Protein AF-A0A7U9R7W5-F1 (afdb_monomer_lite)

Foldseek 3Di:
DADDDDDPPCVPHQAADLEDDPNHPCLVVLLVQLVLQLVLLVVVVVVVVDPDPVVVVPPSDNDDDQDDDPPPNSRNSLNNSLSCLQVVRYCPSNVVSVSSVQEHEFDAAEAECVPDDLQDAPVNSVLVVLVVVLVVCCVVDVPLDDPVLNVVLVVLSVVLVVLVNVVRCVVVVVVVDPDDDDDVVVVVVVVSLVVSLVSVVVSVVSSQCSRDVDPTHYDYHYHYPPLVVCVVCSVVRVVCCVSRVD

Sequence (246 aa):
MAKITITKGNEFMIAVRDEITKDDLFIEQYERAANILDRIVGASIEVRDKKEFWKSQDYENNIIAFCGERGEGKSSVMMTFVNAIYHNSNKEIFLNCKNVESTYFVEPILIDPSLFDDVHNVLDIVLAKIFRNFYDCYNNDNQRADERTREELLDRFQKVYRYVSLINNQKQMLDDEFDYEGNISKLTKLGESTKLKEELTELIKDYLNFMETRDGKKQLIIAIDDLDLCSANAYKMTEQIRKYLI

Structure (mmCIF, N/CA/C/O backbone):
data_AF-A0A7U9R7W5-F1
#
_entry.id   AF-A0A7U9R7W5-F1
#
loop_
_atom_site.group_PDB
_atom_site.id
_atom_site.type_symbol
_atom_site.label_atom_id
_atom_site.label_alt_id
_atom_site.label_comp_id
_atom_site.label_asym_id
_atom_site.label_entity_id
_atom_site.label_seq_id
_atom_site.pdbx_PDB_ins_code
_atom_site.Cartn_x
_atom_site.Cartn_y
_atom_site.Cartn_z
_atom_site.occupancy
_atom_site.B_iso_or_equiv
_atom_site.auth_seq_id
_atom_site.auth_comp_id
_atom_site.auth_asym_id
_atom_site.auth_atom_id
_atom_site.pdbx_PDB_model_num
ATOM 1 N N . MET A 1 1 ? 6.996 -14.824 -28.963 1.00 65.12 1 MET A N 1
ATOM 2 C CA . MET A 1 1 ? 8.280 -14.090 -29.016 1.00 65.12 1 MET A CA 1
ATOM 3 C C . MET A 1 1 ? 8.062 -12.788 -28.283 1.00 65.12 1 MET A C 1
ATOM 5 O O . MET A 1 1 ? 7.064 -12.147 -28.579 1.00 65.12 1 MET A O 1
ATOM 9 N N . ALA A 1 2 ? 8.933 -12.444 -27.335 1.00 80.50 2 ALA A N 1
ATOM 10 C CA . ALA A 1 2 ? 8.827 -11.183 -26.612 1.00 80.50 2 ALA A CA 1
ATOM 11 C C . ALA A 1 2 ? 9.061 -9.994 -27.558 1.00 80.50 2 ALA A C 1
ATOM 13 O O . ALA A 1 2 ? 9.945 -10.049 -28.420 1.00 80.50 2 ALA A O 1
ATOM 14 N N . LYS A 1 3 ? 8.273 -8.931 -27.402 1.00 82.06 3 LYS A N 1
ATOM 15 C CA . LYS A 1 3 ? 8.353 -7.706 -28.193 1.00 82.06 3 LYS A CA 1
ATOM 16 C C . LYS A 1 3 ? 8.974 -6.591 -27.360 1.00 82.06 3 LYS A C 1
ATOM 18 O O . LYS A 1 3 ? 8.481 -6.228 -26.293 1.00 82.06 3 LYS A O 1
ATOM 23 N N . ILE A 1 4 ? 10.051 -6.013 -27.883 1.00 80.62 4 ILE A N 1
ATOM 24 C CA . ILE A 1 4 ? 10.715 -4.855 -27.284 1.00 80.62 4 ILE A CA 1
ATOM 25 C C . ILE A 1 4 ? 10.310 -3.615 -28.076 1.00 80.62 4 ILE A C 1
ATOM 27 O O . ILE A 1 4 ? 10.533 -3.540 -29.285 1.00 80.62 4 ILE A O 1
ATOM 31 N N . THR A 1 5 ? 9.725 -2.641 -27.383 1.00 78.88 5 THR A N 1
ATOM 32 C CA . THR A 1 5 ? 9.376 -1.331 -27.941 1.00 78.88 5 THR A CA 1
ATOM 33 C C . THR A 1 5 ? 10.316 -0.295 -27.345 1.00 78.88 5 THR A C 1
ATOM 35 O O . THR A 1 5 ? 10.370 -0.144 -26.127 1.00 78.88 5 THR A O 1
ATOM 38 N N . ILE A 1 6 ? 11.054 0.414 -28.198 1.00 79.75 6 ILE A N 1
ATOM 39 C CA . ILE A 1 6 ? 11.940 1.507 -27.790 1.00 79.75 6 ILE A CA 1
ATOM 40 C C . ILE A 1 6 ? 11.279 2.817 -28.206 1.00 79.75 6 ILE A C 1
ATOM 42 O O . ILE A 1 6 ? 11.135 3.093 -29.399 1.00 79.75 6 ILE A O 1
ATOM 46 N N . THR A 1 7 ? 10.889 3.622 -27.222 1.00 79.19 7 THR A N 1
ATOM 47 C CA . THR A 1 7 ? 10.355 4.965 -27.453 1.00 79.19 7 THR A CA 1
ATOM 48 C C . THR A 1 7 ? 11.490 5.967 -27.325 1.00 79.19 7 THR A C 1
ATOM 50 O O . THR A 1 7 ? 12.025 6.177 -26.237 1.00 79.19 7 THR A O 1
ATOM 53 N N . LYS A 1 8 ? 11.868 6.577 -28.449 1.00 80.06 8 LYS A N 1
ATOM 54 C CA . LYS A 1 8 ? 12.914 7.601 -28.483 1.00 80.06 8 LYS A CA 1
ATOM 55 C C . LYS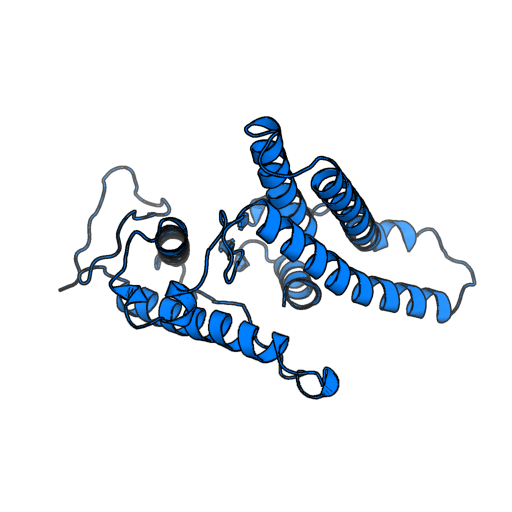 A 1 8 ? 12.509 8.799 -27.615 1.00 80.06 8 LYS A C 1
ATOM 57 O O . LYS A 1 8 ? 11.403 9.307 -27.781 1.00 80.06 8 LYS A O 1
ATOM 62 N N . GLY A 1 9 ? 13.399 9.260 -26.741 1.00 77.50 9 GLY A N 1
ATOM 63 C CA . GLY A 1 9 ? 13.147 10.324 -25.760 1.00 77.50 9 GLY A CA 1
ATOM 64 C C . GLY A 1 9 ? 12.751 9.833 -24.363 1.00 77.50 9 GLY A C 1
ATOM 65 O O . GLY A 1 9 ? 12.763 10.631 -23.432 1.00 77.50 9 GLY A O 1
ATOM 66 N N . ASN A 1 10 ? 12.446 8.540 -24.206 1.00 76.12 10 ASN A N 1
ATOM 67 C CA . ASN A 1 10 ? 12.161 7.915 -22.909 1.00 76.12 10 ASN A CA 1
ATOM 68 C C . ASN A 1 10 ? 13.322 7.023 -22.448 1.00 76.12 10 ASN A C 1
ATOM 70 O O . ASN A 1 10 ? 13.143 6.132 -21.613 1.00 76.12 10 ASN A O 1
ATOM 74 N N . GLU A 1 11 ? 14.515 7.217 -23.014 1.00 70.44 11 GLU A N 1
ATOM 75 C CA . GLU A 1 11 ? 15.703 6.521 -22.552 1.00 70.44 11 GLU A CA 1
ATOM 76 C C . GLU A 1 11 ? 15.927 6.888 -21.072 1.00 70.44 11 GLU A C 1
ATOM 78 O O . GLU A 1 11 ? 15.911 8.062 -20.712 1.00 70.44 11 GLU A O 1
ATOM 83 N N . PHE A 1 12 ? 16.106 5.884 -20.208 1.00 69.56 12 PHE A N 1
ATOM 84 C CA . PHE A 1 12 ? 16.317 6.027 -18.754 1.00 69.56 12 PHE A CA 1
ATOM 85 C C . PHE A 1 12 ? 15.090 6.378 -17.889 1.00 69.56 12 PHE A C 1
ATOM 87 O O . PHE A 1 12 ? 15.253 6.545 -16.682 1.00 69.56 12 PHE A O 1
ATOM 94 N N . MET A 1 13 ? 13.876 6.442 -18.446 1.00 80.12 13 MET A N 1
ATOM 95 C CA . MET A 1 13 ? 12.655 6.655 -17.652 1.00 80.12 13 MET A CA 1
ATOM 96 C C . MET A 1 13 ? 11.986 5.339 -17.243 1.00 80.12 13 MET A C 1
ATOM 98 O O . MET A 1 13 ? 12.086 4.328 -17.941 1.00 80.12 13 MET A O 1
ATOM 102 N N . ILE A 1 14 ? 11.250 5.369 -16.126 1.00 82.81 14 ILE A N 1
ATOM 103 C CA . ILE A 1 14 ? 10.328 4.290 -15.761 1.00 82.81 14 ILE A CA 1
ATOM 104 C C . ILE A 1 14 ? 9.245 4.206 -16.840 1.00 82.81 14 ILE A C 1
ATOM 106 O O . ILE A 1 14 ? 8.549 5.183 -17.117 1.00 82.81 14 ILE A O 1
ATOM 110 N N . ALA A 1 15 ? 9.104 3.029 -17.446 1.00 84.94 15 ALA A N 1
ATOM 111 C CA . ALA A 1 15 ? 8.089 2.763 -18.450 1.00 84.94 15 ALA A CA 1
ATOM 112 C C . ALA A 1 15 ? 6.883 2.088 -17.791 1.00 84.94 15 ALA A C 1
ATOM 114 O O . ALA A 1 15 ? 6.934 0.904 -17.459 1.00 84.94 15 ALA A O 1
ATOM 115 N N . VAL A 1 16 ? 5.798 2.842 -17.615 1.00 87.38 16 VAL A N 1
ATOM 116 C CA . VAL A 1 16 ? 4.512 2.306 -17.154 1.00 87.38 16 VAL A CA 1
ATOM 117 C C . VAL A 1 16 ? 3.652 2.007 -18.373 1.00 87.38 16 VAL A C 1
ATOM 119 O O . VAL A 1 16 ? 3.439 2.890 -19.204 1.00 87.38 16 VAL A O 1
ATOM 122 N N . ARG A 1 17 ? 3.194 0.760 -18.510 1.00 85.56 17 ARG A N 1
ATOM 123 C CA . ARG A 1 17 ? 2.277 0.362 -19.587 1.00 85.56 17 ARG A CA 1
ATOM 124 C C . ARG A 1 17 ? 0.835 0.357 -19.086 1.00 85.56 17 ARG A C 1
ATOM 126 O O . ARG A 1 17 ? 0.571 -0.005 -17.939 1.00 85.56 17 ARG A O 1
ATOM 133 N N . ASP A 1 18 ? -0.090 0.720 -19.968 1.00 83.19 18 ASP A N 1
ATOM 134 C CA . ASP A 1 18 ? -1.534 0.628 -19.706 1.00 83.19 18 ASP A CA 1
ATOM 135 C C . ASP A 1 18 ? -2.033 -0.822 -19.795 1.00 83.19 18 ASP A C 1
ATOM 137 O O . ASP A 1 18 ? -2.917 -1.248 -19.046 1.00 83.19 18 ASP A O 1
ATOM 141 N N . GLU A 1 19 ? -1.408 -1.602 -20.682 1.00 84.56 19 GLU A N 1
ATOM 142 C CA . GLU A 1 19 ? -1.758 -2.986 -20.983 1.00 84.56 19 GLU A CA 1
ATOM 143 C C . GLU A 1 19 ? -0.531 -3.911 -20.916 1.00 84.56 19 GLU A C 1
ATOM 145 O O . GLU A 1 19 ? 0.587 -3.525 -21.270 1.00 84.56 19 GLU A O 1
ATOM 150 N N . ILE A 1 20 ? -0.761 -5.144 -20.461 1.00 88.50 20 ILE A N 1
ATOM 151 C CA . ILE A 1 20 ? 0.210 -6.236 -20.362 1.00 88.50 20 ILE A CA 1
ATOM 152 C C . ILE A 1 20 ? -0.265 -7.329 -21.313 1.00 88.50 20 ILE A C 1
ATOM 154 O O . ILE A 1 20 ? -1.305 -7.950 -21.099 1.00 88.50 20 ILE A O 1
ATOM 158 N N . THR A 1 21 ? 0.515 -7.576 -22.358 1.00 86.88 21 THR A N 1
ATOM 159 C CA . THR A 1 21 ? 0.203 -8.555 -23.402 1.00 86.88 21 THR A CA 1
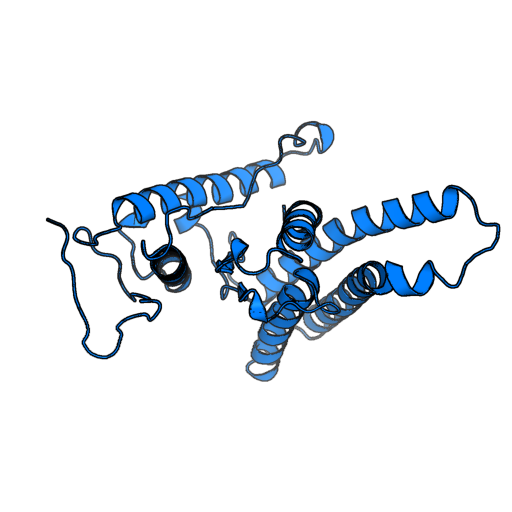ATOM 160 C C . THR A 1 21 ? 1.084 -9.799 -23.272 1.00 86.88 21 THR A C 1
ATOM 162 O O . THR A 1 21 ? 2.152 -9.765 -22.667 1.00 86.88 21 THR A O 1
ATOM 165 N N . LYS A 1 22 ? 0.682 -10.929 -23.870 1.00 85.94 22 LYS A N 1
ATOM 166 C CA . LYS A 1 22 ? 1.465 -12.188 -23.809 1.00 85.94 22 LYS A CA 1
ATOM 167 C C . LYS A 1 22 ? 2.848 -12.117 -24.457 1.00 85.94 22 LYS A C 1
ATOM 169 O O . LYS A 1 22 ? 3.681 -12.988 -24.225 1.00 85.94 22 LYS A O 1
ATOM 174 N N . ASP A 1 23 ? 3.077 -11.136 -25.320 1.00 88.06 23 ASP A N 1
ATOM 175 C CA . ASP A 1 23 ? 4.380 -10.848 -25.912 1.00 88.06 23 ASP A CA 1
ATOM 176 C C . ASP A 1 23 ? 5.196 -9.835 -25.093 1.00 88.06 23 ASP A C 1
ATOM 178 O O . ASP A 1 23 ? 6.268 -9.432 -25.542 1.00 88.06 23 ASP A O 1
ATOM 182 N N . ASP A 1 24 ? 4.738 -9.431 -23.904 1.00 89.50 24 ASP A N 1
ATOM 183 C CA . ASP A 1 24 ? 5.532 -8.607 -22.997 1.00 89.50 24 ASP A CA 1
ATOM 184 C C . ASP A 1 24 ? 6.818 -9.340 -22.583 1.00 89.50 24 ASP A C 1
ATOM 186 O O . ASP A 1 24 ? 6.835 -10.550 -22.350 1.00 89.50 24 ASP A O 1
ATOM 190 N N . LEU A 1 25 ? 7.914 -8.587 -22.491 1.00 90.56 25 LEU A N 1
ATOM 191 C CA . LEU A 1 25 ? 9.209 -9.098 -22.056 1.00 90.56 25 LEU A CA 1
ATOM 192 C C . LEU A 1 25 ? 9.150 -9.666 -20.634 1.00 90.56 25 LEU A C 1
ATOM 194 O O . LEU A 1 25 ? 9.866 -10.618 -20.337 1.00 90.56 25 LEU A O 1
ATOM 198 N N . PHE A 1 26 ? 8.301 -9.089 -19.781 1.00 91.88 26 PHE A N 1
ATOM 199 C CA . PHE A 1 26 ? 8.196 -9.431 -18.365 1.00 91.88 26 PHE A CA 1
ATOM 200 C C . PHE A 1 26 ? 6.945 -10.256 -18.029 1.00 91.88 26 PHE A C 1
ATOM 202 O O . PHE A 1 26 ? 6.496 -10.269 -16.881 1.00 91.88 26 PHE A O 1
ATOM 209 N N . ILE A 1 27 ? 6.352 -10.932 -19.021 1.00 92.62 27 ILE A N 1
ATOM 210 C CA . ILE A 1 27 ? 5.088 -11.661 -18.845 1.00 92.62 27 ILE A CA 1
ATOM 211 C C . ILE A 1 27 ? 5.150 -12.695 -17.711 1.00 92.62 27 ILE A C 1
ATOM 213 O O . ILE A 1 27 ? 4.259 -12.729 -16.865 1.00 92.62 27 ILE A O 1
ATOM 217 N N . GLU A 1 28 ? 6.238 -13.461 -17.614 1.00 92.62 28 GLU A N 1
ATOM 218 C CA . GLU A 1 28 ? 6.417 -14.470 -16.561 1.00 92.62 28 GLU A CA 1
ATOM 219 C C . GLU A 1 28 ? 6.487 -13.837 -15.160 1.00 92.62 28 GLU A C 1
ATOM 221 O O . GLU A 1 28 ? 5.993 -14.395 -14.176 1.00 92.62 28 GLU A O 1
ATOM 226 N N . GLN A 1 29 ? 7.084 -12.648 -15.051 1.00 94.56 29 GLN A N 1
ATOM 227 C CA . GLN A 1 29 ? 7.198 -11.893 -13.806 1.00 94.56 29 GLN A CA 1
ATOM 228 C C . GLN A 1 29 ? 5.830 -11.357 -13.375 1.00 94.56 29 GLN A C 1
ATOM 230 O O . GLN A 1 29 ? 5.497 -11.449 -12.192 1.00 94.56 29 GLN A O 1
ATOM 235 N N . TYR A 1 30 ? 5.018 -10.866 -14.318 1.00 94.38 30 TYR A N 1
ATOM 236 C CA . TYR A 1 30 ? 3.644 -10.444 -14.044 1.00 94.38 30 TYR A CA 1
ATOM 237 C C . TYR A 1 30 ? 2.761 -11.613 -13.599 1.00 94.38 30 TYR A C 1
ATOM 239 O O . TYR A 1 30 ? 2.068 -11.497 -12.590 1.00 94.38 30 TYR A O 1
ATOM 247 N N . GLU A 1 31 ? 2.824 -12.760 -14.281 1.00 93.38 31 GLU A N 1
ATOM 248 C CA . GLU A 1 31 ? 2.075 -13.964 -13.896 1.00 93.38 31 GLU A CA 1
ATOM 249 C C . GLU A 1 31 ? 2.482 -14.462 -12.503 1.00 93.38 31 GLU A C 1
ATOM 251 O O . GLU A 1 31 ? 1.641 -14.833 -11.678 1.00 93.38 31 GLU A O 1
ATOM 256 N N . ARG A 1 32 ? 3.782 -14.441 -12.189 1.00 94.50 32 ARG A N 1
ATOM 257 C CA . ARG A 1 32 ? 4.268 -14.812 -10.857 1.00 94.50 32 ARG A CA 1
ATOM 258 C C . ARG A 1 32 ? 3.771 -13.842 -9.786 1.00 94.50 32 ARG A C 1
ATOM 260 O O . ARG A 1 32 ? 3.320 -14.297 -8.735 1.00 94.50 32 ARG A O 1
ATOM 267 N N . ALA A 1 33 ? 3.831 -12.536 -10.041 1.00 95.25 33 ALA A N 1
ATOM 268 C CA . ALA A 1 33 ? 3.335 -11.519 -9.119 1.00 95.25 33 ALA A CA 1
ATOM 269 C C . ALA A 1 33 ? 1.817 -11.642 -8.898 1.00 95.25 33 ALA A C 1
ATOM 271 O O . ALA A 1 33 ? 1.371 -11.588 -7.753 1.00 95.25 33 ALA A O 1
ATOM 272 N N . ALA A 1 34 ? 1.038 -11.905 -9.952 1.00 94.44 34 ALA A N 1
ATOM 273 C CA . ALA A 1 34 ? -0.406 -12.140 -9.875 1.00 94.44 34 ALA A CA 1
ATOM 274 C C . ALA A 1 34 ? -0.749 -13.347 -8.988 1.00 94.44 34 ALA A C 1
ATOM 276 O O . ALA A 1 34 ? -1.609 -13.254 -8.114 1.00 94.44 34 ALA A O 1
ATOM 27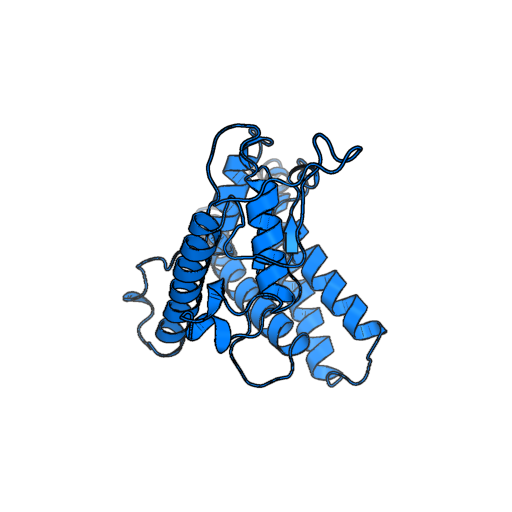7 N N . ASN A 1 35 ? -0.021 -14.457 -9.138 1.00 93.25 35 ASN A N 1
ATOM 278 C CA . ASN A 1 35 ? -0.207 -15.645 -8.301 1.00 93.25 35 ASN A CA 1
ATOM 279 C C . ASN A 1 35 ? 0.155 -15.404 -6.826 1.00 93.25 35 ASN A C 1
ATOM 281 O O . ASN A 1 35 ? -0.506 -15.931 -5.930 1.00 93.25 35 ASN A O 1
ATOM 285 N N . ILE A 1 36 ? 1.211 -14.628 -6.555 1.00 94.00 36 ILE A N 1
ATOM 286 C CA . ILE A 1 36 ? 1.578 -14.250 -5.183 1.00 94.00 36 ILE A CA 1
ATOM 287 C C . ILE A 1 36 ? 0.492 -13.351 -4.586 1.00 94.00 36 ILE A C 1
ATOM 289 O O . ILE A 1 36 ? 0.037 -13.614 -3.475 1.00 94.00 36 ILE A O 1
ATOM 293 N N . LEU A 1 37 ? 0.034 -12.343 -5.333 1.00 93.56 37 LEU A N 1
ATOM 294 C CA . LEU A 1 37 ? -1.040 -11.454 -4.904 1.00 93.56 37 LEU A CA 1
ATOM 295 C C . LEU A 1 37 ? -2.324 -12.232 -4.600 1.00 93.56 37 LEU A C 1
ATOM 297 O O . LEU A 1 37 ? -2.923 -12.018 -3.553 1.00 93.56 37 LEU A O 1
ATOM 301 N N . ASP A 1 38 ? -2.719 -13.175 -5.459 1.00 92.69 38 ASP A N 1
ATOM 302 C CA . ASP A 1 38 ? -3.913 -13.996 -5.239 1.00 92.69 38 ASP A CA 1
ATOM 303 C C . ASP A 1 38 ? -3.846 -14.792 -3.934 1.00 92.69 38 ASP A C 1
ATOM 305 O O . ASP A 1 38 ? -4.830 -14.865 -3.198 1.00 92.69 38 ASP A O 1
ATOM 309 N N . ARG A 1 39 ? -2.664 -15.319 -3.599 1.00 90.50 39 ARG A N 1
ATOM 310 C CA . ARG A 1 39 ? -2.421 -16.001 -2.323 1.00 90.50 39 ARG A CA 1
ATOM 311 C C . ARG A 1 39 ? -2.501 -15.051 -1.135 1.00 90.50 39 ARG A C 1
ATOM 313 O O . ARG A 1 39 ? -3.138 -15.405 -0.151 1.00 90.50 39 ARG A O 1
ATOM 320 N N . ILE A 1 40 ? -1.894 -13.866 -1.228 1.00 90.25 40 ILE A N 1
ATOM 321 C CA . ILE A 1 40 ? -1.934 -12.845 -0.166 1.00 90.25 40 ILE A CA 1
ATOM 322 C C . ILE A 1 40 ? -3.380 -12.413 0.098 1.00 90.25 40 ILE A C 1
ATOM 324 O O . ILE A 1 40 ? -3.847 -12.411 1.237 1.00 90.25 40 ILE A O 1
ATOM 328 N N . VAL A 1 41 ? -4.119 -12.097 -0.967 1.00 88.56 41 VAL A N 1
ATOM 329 C CA . VAL A 1 41 ? -5.534 -11.729 -0.880 1.00 88.56 41 VAL A CA 1
ATOM 330 C C . VAL A 1 41 ? -6.345 -12.891 -0.311 1.00 88.56 41 VAL A C 1
ATOM 332 O O . VAL A 1 41 ? -7.181 -12.667 0.558 1.00 88.56 41 VAL A O 1
ATOM 335 N N . GLY A 1 42 ? -6.079 -14.122 -0.752 1.00 85.88 42 GLY A N 1
ATOM 336 C CA . GLY A 1 42 ? -6.732 -15.338 -0.271 1.00 85.88 42 GLY A CA 1
ATOM 337 C C . GLY A 1 42 ? -6.543 -15.586 1.228 1.00 85.88 42 GLY A C 1
ATOM 338 O O . GLY A 1 42 ? -7.512 -15.826 1.943 1.00 85.88 42 GLY A O 1
ATOM 339 N N . ALA A 1 43 ? -5.310 -15.474 1.715 1.00 80.38 43 ALA A N 1
ATOM 340 C CA . ALA A 1 43 ? -4.950 -15.735 3.108 1.00 80.38 43 ALA A CA 1
ATOM 341 C C . ALA A 1 43 ? -5.598 -14.718 4.071 1.00 80.38 43 ALA A C 1
ATOM 343 O O . ALA A 1 43 ? -6.217 -15.099 5.069 1.00 80.38 43 ALA A O 1
ATOM 344 N N . SER A 1 44 ? -5.660 -13.443 3.656 1.00 68.31 44 SER A N 1
ATOM 345 C CA . SER A 1 44 ? -6.335 -12.377 4.415 1.00 68.31 44 SER A CA 1
ATOM 346 C C . SER A 1 44 ? -7.823 -12.650 4.709 1.00 68.31 44 SER A C 1
ATOM 348 O O . SER A 1 44 ? -8.404 -12.052 5.619 1.00 68.31 44 SER A O 1
ATOM 350 N N . ILE A 1 45 ? -8.451 -13.560 3.955 1.00 60.06 45 ILE A N 1
ATOM 351 C CA . ILE A 1 45 ? -9.836 -14.007 4.150 1.00 60.06 45 ILE A CA 1
ATOM 352 C C . ILE A 1 45 ? -9.914 -14.994 5.314 1.00 60.06 45 ILE A C 1
ATOM 354 O O . ILE A 1 45 ? -10.767 -14.848 6.185 1.00 60.06 45 ILE A O 1
ATOM 358 N N . GLU A 1 46 ? -9.014 -15.977 5.354 1.00 57.09 46 GLU A N 1
ATOM 359 C CA . GLU A 1 46 ? -9.041 -17.048 6.353 1.00 57.09 46 GLU A CA 1
ATOM 360 C C . GLU A 1 46 ? -8.792 -16.528 7.774 1.00 57.09 46 GLU A C 1
ATOM 362 O O . GLU A 1 46 ? -9.322 -17.079 8.743 1.00 57.09 46 GLU A O 1
ATOM 367 N N . VAL A 1 47 ? -8.008 -15.453 7.906 1.00 57.06 47 VAL A N 1
ATOM 368 C CA . VAL A 1 47 ? -7.719 -14.807 9.194 1.00 57.06 47 VAL A CA 1
ATOM 369 C C . VAL A 1 47 ? -8.944 -14.085 9.761 1.00 57.06 47 VAL A C 1
ATOM 371 O O . VAL A 1 47 ? -9.133 -14.088 10.976 1.00 57.06 47 VAL A O 1
ATOM 374 N N . ARG A 1 48 ? -9.828 -13.522 8.920 1.00 54.41 48 ARG A N 1
ATOM 375 C CA . ARG A 1 48 ? -11.072 -12.882 9.396 1.00 54.41 48 ARG A CA 1
ATOM 376 C C . ARG A 1 48 ? -12.055 -13.882 10.017 1.00 54.41 48 ARG A C 1
ATOM 378 O O . ARG A 1 48 ? -12.821 -13.493 10.896 1.00 54.41 48 ARG A O 1
ATOM 385 N N . ASP A 1 49 ? -11.994 -15.150 9.612 1.00 51.81 49 ASP A N 1
ATOM 386 C CA . ASP A 1 49 ? -12.922 -16.199 10.056 1.00 51.81 49 ASP A CA 1
ATOM 387 C C . ASP A 1 49 ? -12.406 -17.033 11.250 1.00 51.81 49 ASP A C 1
ATOM 389 O O . ASP A 1 49 ? -13.176 -17.762 11.885 1.00 51.81 49 ASP A O 1
ATOM 393 N N . LYS A 1 50 ? -11.119 -16.931 11.619 1.00 51.53 50 LYS A N 1
ATOM 394 C CA . LYS A 1 50 ? -10.531 -17.694 12.738 1.00 51.53 50 LYS A CA 1
ATOM 395 C C . LYS A 1 50 ? -10.555 -16.899 14.052 1.00 51.53 50 LYS A C 1
ATOM 397 O O . LYS A 1 50 ? -9.861 -15.907 14.225 1.00 51.53 50 LYS A O 1
ATOM 402 N N . LYS A 1 51 ? -11.296 -17.414 15.043 1.00 48.97 51 LYS A N 1
ATOM 403 C CA . LYS A 1 51 ? -11.410 -16.874 16.420 1.00 48.97 51 LYS A CA 1
ATOM 404 C C . LYS A 1 51 ? -10.153 -17.018 17.303 1.00 48.97 51 LYS A C 1
ATOM 406 O O . LYS A 1 51 ? -10.165 -16.536 18.432 1.00 48.97 51 LYS A O 1
ATOM 411 N N . GLU A 1 52 ? -9.088 -17.682 16.850 1.00 50.72 52 GLU A N 1
ATOM 412 C CA . GLU A 1 52 ? -7.919 -18.004 17.688 1.00 50.72 52 GLU A CA 1
ATOM 413 C C . GLU A 1 52 ? -6.656 -17.227 17.277 1.00 50.72 52 GLU A C 1
ATOM 415 O O . GLU A 1 52 ? -5.782 -17.745 16.584 1.00 50.72 52 GLU A O 1
ATOM 420 N N . PHE A 1 53 ? -6.544 -15.999 17.789 1.00 48.31 53 PHE A N 1
ATOM 421 C CA . PHE A 1 53 ? -5.428 -15.054 17.598 1.00 48.31 53 PHE A CA 1
ATOM 422 C C . PHE A 1 53 ? -4.019 -15.640 17.847 1.00 48.31 53 PHE A C 1
ATOM 424 O O . PHE A 1 53 ? -3.041 -15.215 17.243 1.00 48.31 53 PHE A O 1
ATOM 431 N N . TRP A 1 54 ? -3.892 -16.642 18.725 1.00 54.16 54 TRP A N 1
ATOM 432 C CA . TRP A 1 54 ? -2.600 -17.241 19.092 1.00 54.16 54 TRP A CA 1
ATOM 433 C C . TRP A 1 54 ? -2.091 -18.291 18.092 1.00 54.16 54 TRP A C 1
ATOM 435 O O . TRP A 1 54 ? -0.906 -18.608 18.104 1.00 54.16 54 TRP A O 1
ATOM 445 N N . LYS A 1 55 ? -2.967 -18.844 17.236 1.00 49.59 55 LYS A N 1
ATOM 446 C CA . LYS A 1 55 ? -2.591 -19.822 16.195 1.00 49.59 55 LYS A CA 1
ATOM 447 C C . LYS A 1 55 ? -2.263 -19.175 14.848 1.00 49.59 55 LYS A C 1
ATOM 449 O O . LYS A 1 55 ? -1.695 -19.842 13.994 1.00 49.59 55 LYS A O 1
ATOM 454 N N . SER A 1 56 ? -2.593 -17.899 14.662 1.00 51.09 56 SER A N 1
ATOM 455 C CA . SER A 1 56 ? -2.300 -17.111 13.457 1.00 51.09 56 SER A CA 1
ATOM 456 C C . SER A 1 56 ? -0.967 -16.351 13.544 1.00 51.09 56 SER A C 1
ATOM 458 O O . SER A 1 56 ? -0.802 -15.331 12.887 1.00 51.09 56 SER A O 1
ATOM 460 N N . GLN A 1 57 ? -0.029 -16.801 14.389 1.00 44.09 57 GLN A N 1
ATOM 461 C CA . GLN A 1 57 ? 1.303 -16.187 14.508 1.00 44.09 57 GLN A CA 1
ATOM 462 C C . GLN A 1 57 ? 2.236 -16.484 13.327 1.00 44.09 57 GLN A C 1
ATOM 464 O O . GLN A 1 57 ? 3.307 -15.880 13.245 1.00 44.09 57 GLN A O 1
ATOM 469 N N . ASP A 1 58 ? 1.845 -17.367 12.406 1.00 45.16 58 ASP A N 1
ATOM 470 C CA . ASP A 1 58 ? 2.499 -17.439 11.104 1.00 45.16 58 ASP A CA 1
ATOM 471 C C . ASP A 1 58 ? 2.162 -16.148 10.357 1.00 45.16 58 ASP A C 1
ATOM 473 O O . ASP A 1 58 ? 1.065 -15.987 9.831 1.00 45.16 58 ASP A O 1
ATOM 477 N N . TYR A 1 59 ? 3.094 -15.193 10.397 1.00 52.06 59 TYR A N 1
ATOM 478 C CA . TYR A 1 59 ? 3.005 -13.914 9.705 1.00 52.06 59 TYR A CA 1
ATOM 479 C C . TYR A 1 59 ? 2.645 -14.150 8.234 1.00 52.06 59 TYR A C 1
ATOM 481 O O . TYR A 1 59 ? 3.500 -14.530 7.429 1.00 52.06 59 TYR A O 1
ATOM 489 N N . GLU A 1 60 ? 1.382 -13.922 7.876 1.00 62.84 60 GLU A N 1
ATOM 490 C CA . GLU A 1 60 ? 0.979 -13.842 6.480 1.00 62.84 60 GLU A CA 1
ATOM 491 C C . GLU A 1 60 ? 1.661 -12.613 5.886 1.00 62.84 60 GLU A C 1
ATOM 493 O O . GLU A 1 60 ? 1.304 -11.469 6.155 1.00 62.84 60 GLU A O 1
ATOM 498 N N . ASN A 1 61 ? 2.729 -12.860 5.136 1.00 74.62 61 ASN A N 1
ATOM 499 C CA . ASN A 1 61 ? 3.494 -11.800 4.514 1.00 74.62 61 ASN A CA 1
ATOM 500 C C . ASN A 1 61 ? 2.667 -11.190 3.377 1.00 74.62 61 ASN A C 1
ATOM 502 O O . ASN A 1 61 ? 2.291 -11.893 2.441 1.00 74.62 61 ASN A O 1
ATOM 506 N N . ASN A 1 62 ? 2.415 -9.886 3.444 1.00 88.06 62 ASN A N 1
ATOM 507 C CA . ASN A 1 62 ? 1.685 -9.130 2.428 1.00 88.06 62 ASN A CA 1
ATOM 508 C C . ASN A 1 62 ? 2.616 -8.369 1.462 1.00 88.06 62 ASN A C 1
ATOM 510 O O . ASN A 1 62 ? 2.169 -7.479 0.741 1.00 88.06 62 ASN A O 1
ATOM 514 N N . ILE A 1 63 ? 3.906 -8.725 1.429 1.00 90.81 63 ILE A N 1
ATOM 515 C CA . ILE A 1 63 ? 4.925 -8.075 0.600 1.00 90.81 63 ILE A CA 1
ATOM 516 C C . ILE A 1 63 ? 5.195 -8.875 -0.678 1.00 90.81 63 ILE A C 1
ATOM 518 O O . ILE A 1 63 ? 5.468 -10.077 -0.641 1.00 90.81 63 ILE A O 1
ATOM 522 N N . ILE A 1 64 ? 5.228 -8.167 -1.808 1.00 93.25 64 ILE A N 1
ATOM 523 C CA . ILE A 1 64 ? 5.740 -8.662 -3.090 1.00 93.25 64 ILE A CA 1
ATOM 524 C C . ILE A 1 64 ? 7.011 -7.879 -3.420 1.00 93.25 64 ILE A C 1
ATOM 526 O O . ILE A 1 64 ? 6.973 -6.657 -3.530 1.00 93.25 64 ILE A O 1
ATOM 530 N N . ALA A 1 65 ? 8.136 -8.577 -3.578 1.00 92.00 65 ALA A N 1
ATOM 531 C CA . ALA A 1 65 ? 9.422 -7.960 -3.889 1.00 92.00 65 ALA A CA 1
ATOM 532 C C . ALA A 1 65 ? 9.812 -8.199 -5.354 1.00 92.00 65 ALA A C 1
ATOM 534 O O . ALA A 1 65 ? 9.885 -9.344 -5.807 1.00 92.00 65 ALA A O 1
ATOM 535 N N . PHE A 1 66 ? 10.111 -7.118 -6.076 1.00 92.62 66 PHE A N 1
ATOM 536 C CA . PHE A 1 66 ? 10.701 -7.160 -7.414 1.00 92.62 66 PHE A CA 1
ATOM 537 C C . PHE A 1 66 ? 12.217 -6.969 -7.294 1.00 92.62 66 PHE A C 1
ATOM 539 O O . PHE A 1 66 ? 12.694 -5.864 -7.053 1.00 92.62 66 PHE A O 1
ATOM 546 N N . CYS A 1 67 ? 12.979 -8.056 -7.430 1.00 90.56 67 CYS A N 1
ATOM 547 C CA . CYS A 1 67 ? 14.437 -8.067 -7.273 1.00 90.56 67 CYS A CA 1
ATOM 548 C C . CYS A 1 67 ? 15.147 -8.325 -8.609 1.00 90.56 67 CYS A C 1
ATOM 550 O O . CYS A 1 67 ? 14.632 -9.051 -9.454 1.00 90.56 67 CYS A O 1
ATOM 552 N N . GLY A 1 68 ? 16.336 -7.746 -8.772 1.00 89.06 68 GLY A N 1
ATOM 553 C CA . GLY A 1 68 ? 17.110 -7.757 -10.016 1.00 89.06 68 GLY A CA 1
ATOM 554 C C . GLY A 1 68 ? 18.255 -6.741 -9.984 1.00 89.06 68 GLY A C 1
ATOM 555 O O . GLY A 1 68 ? 18.313 -5.884 -9.091 1.00 89.06 68 GLY A O 1
ATOM 556 N N . GLU A 1 69 ? 19.158 -6.804 -10.953 1.00 88.38 69 GLU A N 1
ATOM 557 C CA . GLU A 1 69 ? 20.291 -5.888 -11.090 1.00 88.38 69 GLU A CA 1
ATOM 558 C C . GLU A 1 69 ? 19.853 -4.463 -11.485 1.00 88.38 69 GLU A C 1
ATOM 560 O O . GLU A 1 69 ? 18.688 -4.169 -11.802 1.00 88.38 69 GLU A O 1
ATOM 565 N N . ARG A 1 70 ? 20.788 -3.509 -11.399 1.00 84.31 70 ARG A N 1
ATOM 566 C CA . ARG A 1 70 ? 20.535 -2.116 -11.786 1.00 84.31 70 ARG A CA 1
ATOM 567 C C . ARG A 1 70 ? 20.257 -2.050 -13.290 1.00 84.31 70 ARG A C 1
ATOM 569 O O . ARG A 1 70 ? 21.078 -2.477 -14.089 1.00 84.31 70 ARG A O 1
ATOM 576 N N . GLY A 1 71 ? 19.123 -1.456 -13.664 1.00 85.06 71 GLY A N 1
ATOM 577 C CA . GLY A 1 71 ? 18.731 -1.292 -15.068 1.00 85.06 71 GLY A CA 1
ATOM 578 C C . GLY A 1 71 ? 17.917 -2.446 -15.666 1.00 85.06 71 GLY A C 1
ATOM 579 O O . GLY A 1 71 ? 17.557 -2.363 -16.833 1.00 85.06 71 GLY A O 1
ATOM 580 N N . GLU A 1 72 ? 17.554 -3.474 -14.889 1.00 89.25 72 GLU A N 1
ATOM 581 C CA . GLU A 1 72 ? 16.738 -4.603 -15.382 1.00 89.25 72 GLU A CA 1
ATOM 582 C C . GLU A 1 72 ? 15.229 -4.310 -15.482 1.00 89.25 72 GLU A C 1
ATOM 584 O O . GLU A 1 72 ? 14.452 -5.168 -15.889 1.00 89.25 72 GLU A O 1
ATOM 589 N N . GLY A 1 73 ? 14.790 -3.100 -15.120 1.00 89.19 73 GLY A N 1
ATOM 590 C CA . GLY A 1 73 ? 13.391 -2.682 -15.269 1.00 89.19 73 GLY A CA 1
ATOM 591 C C . GLY A 1 73 ? 12.476 -2.979 -14.076 1.00 89.19 73 GLY A C 1
ATOM 592 O O . GLY A 1 73 ? 11.265 -2.858 -14.225 1.00 89.19 73 GLY A O 1
ATOM 593 N N . LYS A 1 74 ? 13.020 -3.300 -12.891 1.00 92.38 74 LYS A N 1
ATOM 594 C CA . LYS A 1 74 ? 12.259 -3.584 -11.650 1.00 92.38 74 LYS A CA 1
ATOM 595 C C . LYS A 1 74 ? 11.110 -2.600 -11.392 1.00 92.38 74 LYS A C 1
ATOM 597 O O . LYS A 1 74 ? 9.958 -3.013 -11.299 1.00 92.38 74 LYS A O 1
ATOM 602 N N . SER A 1 75 ? 11.421 -1.306 -11.352 1.00 91.38 75 SER A N 1
ATOM 603 C CA . SER A 1 75 ? 10.464 -0.222 -11.119 1.00 91.38 75 SER A CA 1
ATOM 604 C C . SER A 1 75 ? 9.388 -0.158 -12.201 1.00 91.38 75 SER A C 1
ATOM 606 O O . SER A 1 75 ? 8.211 0.016 -11.910 1.00 91.38 75 SER A O 1
ATOM 608 N N . SER A 1 76 ? 9.769 -0.381 -13.464 1.00 91.62 76 SER A N 1
ATOM 609 C CA . SER A 1 76 ? 8.831 -0.396 -14.596 1.00 91.62 76 SER A CA 1
ATOM 610 C C . SER A 1 76 ? 7.855 -1.570 -14.510 1.00 91.62 76 SER A C 1
ATOM 612 O O . SER A 1 76 ? 6.657 -1.384 -14.721 1.00 91.62 76 SER A O 1
ATOM 614 N N . VAL A 1 77 ? 8.346 -2.756 -14.136 1.00 93.50 77 VAL A N 1
ATOM 615 C CA . VAL A 1 77 ? 7.515 -3.947 -13.912 1.00 93.50 77 VAL A CA 1
ATOM 616 C C . VAL A 1 77 ? 6.577 -3.723 -12.728 1.00 93.50 77 VAL A C 1
ATOM 618 O O . VAL A 1 77 ? 5.371 -3.894 -12.871 1.00 93.50 77 VAL A O 1
ATOM 621 N N . MET A 1 78 ? 7.090 -3.277 -11.579 1.00 94.69 78 MET A N 1
ATOM 622 C CA . MET A 1 78 ? 6.267 -3.003 -10.398 1.00 94.69 78 MET A CA 1
ATOM 623 C C . MET A 1 78 ? 5.151 -1.999 -10.716 1.00 94.69 78 MET A C 1
ATOM 625 O O . MET A 1 78 ? 3.983 -2.269 -10.449 1.00 94.69 78 MET A O 1
ATOM 629 N N . MET A 1 79 ? 5.493 -0.868 -11.333 1.00 93.31 79 MET A N 1
ATOM 630 C CA . MET A 1 79 ? 4.534 0.189 -11.648 1.00 93.31 79 MET A CA 1
ATOM 631 C C . MET A 1 79 ? 3.493 -0.243 -12.681 1.00 93.31 79 MET A C 1
ATOM 633 O O . MET A 1 79 ? 2.309 0.033 -12.509 1.00 93.31 79 MET A O 1
ATOM 637 N N . THR A 1 80 ? 3.908 -0.965 -13.724 1.00 93.38 80 THR A N 1
ATOM 638 C CA . THR A 1 80 ? 2.986 -1.523 -14.725 1.00 93.38 80 THR A CA 1
ATOM 639 C C . THR A 1 80 ? 2.045 -2.554 -14.100 1.00 93.38 80 THR A C 1
ATOM 641 O O . THR A 1 80 ? 0.850 -2.557 -14.388 1.00 93.38 80 THR A O 1
ATOM 644 N N . PHE A 1 81 ? 2.549 -3.394 -13.192 1.00 94.50 81 PHE A N 1
ATOM 645 C CA . PHE A 1 81 ? 1.732 -4.368 -12.472 1.00 94.50 81 PHE A CA 1
ATOM 646 C C . PHE A 1 81 ? 0.695 -3.689 -11.567 1.00 94.50 81 PHE A C 1
ATOM 648 O O . PHE A 1 81 ? -0.484 -4.030 -11.618 1.00 94.50 81 PHE A O 1
ATOM 655 N N . VAL A 1 82 ? 1.107 -2.679 -10.794 1.00 93.75 82 VAL A N 1
ATOM 656 C CA . VAL A 1 82 ? 0.210 -1.865 -9.952 1.00 93.75 82 VAL A CA 1
ATOM 657 C C . VAL A 1 82 ? -0.863 -1.178 -10.803 1.00 93.75 82 VAL A C 1
ATOM 659 O O . VAL A 1 82 ? -2.042 -1.206 -10.445 1.00 93.75 82 VAL A O 1
ATOM 662 N N . ASN A 1 83 ? -0.474 -0.619 -11.953 1.00 92.50 83 ASN A N 1
ATOM 663 C CA . ASN A 1 83 ? -1.394 0.011 -12.898 1.00 92.50 83 ASN A CA 1
ATOM 664 C C . ASN A 1 83 ? -2.444 -0.982 -13.426 1.00 92.50 83 ASN A C 1
ATOM 666 O O . ASN A 1 83 ? -3.636 -0.671 -13.445 1.00 92.50 83 ASN A O 1
ATOM 670 N N . ALA A 1 84 ? -2.007 -2.193 -13.791 1.00 91.75 84 ALA A N 1
ATOM 671 C CA . ALA A 1 84 ? -2.877 -3.258 -14.282 1.00 91.75 84 ALA A CA 1
ATOM 672 C C . ALA A 1 84 ? -3.894 -3.728 -13.229 1.00 91.75 84 ALA A C 1
ATOM 674 O O . ALA A 1 84 ? -5.035 -4.027 -13.586 1.00 91.75 84 ALA A O 1
ATOM 675 N N . ILE A 1 85 ? -3.504 -3.769 -11.948 1.00 91.19 85 ILE A N 1
ATOM 676 C CA . ILE A 1 85 ? -4.417 -4.108 -10.848 1.00 91.19 85 ILE A CA 1
ATOM 677 C C . ILE A 1 85 ? -5.470 -3.014 -10.669 1.00 91.19 85 ILE A C 1
ATOM 679 O O . ILE A 1 85 ? -6.662 -3.310 -10.626 1.00 91.19 85 ILE A O 1
ATOM 683 N N . TYR A 1 86 ? -5.039 -1.754 -10.576 1.00 89.12 86 TYR A N 1
ATOM 684 C CA . TYR A 1 86 ? -5.935 -0.644 -10.254 1.00 89.12 86 TYR A CA 1
ATOM 685 C C . TYR A 1 86 ? -6.981 -0.390 -11.347 1.00 89.12 86 TYR A C 1
ATOM 687 O O . TYR A 1 86 ? -8.168 -0.264 -11.054 1.00 89.12 86 TYR A O 1
ATOM 695 N N . HIS A 1 87 ? -6.565 -0.380 -12.615 1.00 84.75 87 HIS A N 1
ATOM 696 C CA . HIS A 1 87 ? -7.483 -0.155 -13.734 1.00 84.75 87 HIS A CA 1
ATOM 697 C C . HIS A 1 87 ? -8.234 -1.417 -14.169 1.00 84.75 87 HIS A C 1
ATOM 699 O O . HIS A 1 87 ? -9.107 -1.335 -15.034 1.00 84.75 87 HIS A O 1
ATOM 705 N N . ASN A 1 88 ? -7.898 -2.583 -13.601 1.00 72.31 88 ASN A N 1
ATOM 706 C CA . ASN A 1 88 ? -8.394 -3.888 -14.043 1.00 72.31 88 ASN A CA 1
ATOM 707 C C . ASN A 1 88 ? -8.285 -4.054 -15.577 1.00 72.31 88 ASN A C 1
ATOM 709 O O . ASN A 1 88 ? -9.158 -4.628 -16.233 1.00 72.31 88 ASN A O 1
ATOM 713 N N . SER A 1 89 ? -7.228 -3.476 -16.162 1.00 60.75 89 SER A N 1
ATOM 714 C CA . SER A 1 89 ? -7.064 -3.338 -17.612 1.00 60.75 89 SER A CA 1
ATOM 715 C C . SER A 1 89 ? -6.605 -4.635 -18.276 1.00 60.75 89 SER A C 1
ATOM 717 O O . SER A 1 89 ? -6.791 -4.804 -19.476 1.00 60.75 89 SER A O 1
ATOM 719 N N . ASN A 1 90 ? -6.075 -5.596 -17.507 1.00 64.50 90 ASN A N 1
ATOM 720 C CA . ASN A 1 90 ? -5.488 -6.826 -18.045 1.00 64.50 90 ASN A CA 1
ATOM 721 C C . ASN A 1 90 ? -6.045 -8.082 -17.389 1.00 64.50 90 ASN A C 1
ATOM 723 O O . ASN A 1 90 ? -5.438 -8.649 -16.483 1.00 64.50 90 ASN A O 1
ATOM 727 N N . LYS A 1 91 ? -7.168 -8.583 -17.910 1.00 66.25 91 LYS A N 1
ATOM 728 C CA . LYS A 1 91 ? -7.745 -9.845 -17.429 1.00 66.25 91 LYS A CA 1
ATOM 729 C C . LYS A 1 91 ? -6.795 -11.027 -17.600 1.00 66.25 91 LYS A C 1
ATOM 731 O O . LYS A 1 91 ? -6.821 -11.912 -16.762 1.00 66.25 91 LYS A O 1
ATOM 736 N N . GLU A 1 92 ? -5.948 -11.051 -18.634 1.00 79.44 92 GLU A N 1
ATOM 737 C CA . GLU A 1 92 ? -5.190 -12.258 -18.996 1.00 79.44 92 GLU A CA 1
ATOM 738 C C . GLU A 1 92 ? -4.251 -12.770 -17.895 1.00 79.44 92 GLU A C 1
ATOM 740 O O . GLU A 1 92 ? -4.293 -13.961 -17.590 1.00 79.44 92 GLU A O 1
ATOM 745 N N . ILE A 1 93 ? -3.463 -11.895 -17.260 1.00 88.56 93 ILE A N 1
ATOM 746 C CA . ILE A 1 93 ? -2.548 -12.307 -16.179 1.00 88.56 93 ILE A CA 1
ATOM 747 C C . ILE A 1 93 ? -3.283 -12.646 -14.872 1.00 88.56 93 ILE A C 1
ATOM 749 O O . ILE A 1 93 ? -2.734 -13.349 -14.028 1.00 88.56 93 ILE A O 1
ATOM 753 N N . PHE A 1 94 ? -4.527 -12.176 -14.715 1.00 87.69 94 PHE A N 1
ATOM 754 C CA . PHE A 1 94 ? -5.371 -12.413 -13.540 1.00 87.69 94 PHE A CA 1
ATOM 755 C C . PHE A 1 94 ? -6.464 -13.472 -13.770 1.00 87.69 94 PHE A C 1
ATOM 757 O O . PHE A 1 94 ? -7.202 -13.766 -12.837 1.00 87.69 94 PHE A O 1
ATOM 764 N N . LEU A 1 95 ? -6.552 -14.099 -14.956 1.00 83.94 95 LEU A N 1
ATOM 765 C CA . LEU A 1 95 ? -7.626 -15.042 -15.337 1.00 83.94 95 LEU A CA 1
ATOM 766 C C . LEU A 1 95 ? -7.813 -16.210 -14.356 1.00 83.94 95 LEU A C 1
ATOM 768 O O . LEU A 1 95 ? -8.897 -16.778 -14.254 1.00 83.94 95 LEU A O 1
ATOM 772 N N . ASN A 1 96 ? -6.741 -16.614 -13.673 1.00 85.12 96 ASN A N 1
ATOM 773 C CA . ASN A 1 96 ? -6.759 -17.715 -12.710 1.00 85.12 96 ASN A CA 1
ATOM 774 C C . ASN A 1 96 ? -6.699 -17.231 -11.248 1.00 85.12 96 ASN A C 1
ATOM 776 O O . ASN A 1 96 ? -6.604 -18.053 -10.335 1.00 85.12 96 ASN A O 1
ATOM 780 N N . CYS A 1 97 ? -6.773 -15.920 -11.015 1.00 89.69 97 CYS A N 1
ATOM 781 C CA . CYS A 1 97 ? -6.623 -15.272 -9.715 1.00 89.69 97 CYS A CA 1
ATOM 782 C C . CYS A 1 97 ? -7.992 -14.905 -9.121 1.00 89.69 97 CYS A C 1
ATOM 784 O O . CYS A 1 97 ? -8.380 -13.738 -9.056 1.00 89.69 97 CYS A O 1
ATOM 786 N N . LYS A 1 98 ? -8.740 -15.919 -8.668 1.00 89.31 98 LYS A N 1
ATOM 787 C CA . LYS A 1 98 ? -10.116 -15.762 -8.153 1.00 89.31 98 LYS A CA 1
ATOM 788 C C . LYS A 1 98 ? -10.223 -14.795 -6.972 1.00 89.31 98 LYS A C 1
ATOM 790 O O . LYS A 1 98 ? -11.237 -14.115 -6.812 1.00 89.31 98 LYS A O 1
ATOM 795 N N . ASN A 1 99 ? -9.214 -14.758 -6.103 1.00 89.81 99 ASN A N 1
ATOM 796 C CA . ASN A 1 99 ? -9.226 -13.882 -4.938 1.00 89.81 99 ASN A CA 1
ATOM 797 C C . ASN A 1 99 ? -9.054 -12.428 -5.371 1.00 89.81 99 ASN A C 1
ATOM 799 O O . ASN A 1 99 ? -9.816 -11.577 -4.903 1.00 89.81 99 ASN A O 1
ATOM 803 N N . VAL A 1 100 ? -8.132 -12.171 -6.304 1.00 90.06 100 VAL A N 1
ATOM 804 C CA . VAL A 1 100 ? -7.918 -10.847 -6.910 1.00 90.06 100 VAL A CA 1
ATOM 805 C C . VAL A 1 100 ? -9.176 -10.377 -7.640 1.00 90.06 100 VAL A C 1
ATOM 807 O O . VAL A 1 100 ? -9.630 -9.268 -7.386 1.00 90.06 100 VAL A O 1
ATOM 810 N N . GLU A 1 101 ? -9.801 -11.232 -8.455 1.00 87.19 101 GLU A N 1
ATOM 811 C CA . GLU A 1 101 ? -11.043 -10.903 -9.177 1.00 87.19 101 GLU A CA 1
ATOM 812 C C . GLU A 1 101 ? -12.196 -10.497 -8.242 1.00 87.19 101 GLU A C 1
ATOM 814 O O . GLU A 1 101 ? -13.021 -9.654 -8.590 1.00 87.19 101 GLU A O 1
ATOM 819 N N . SER A 1 102 ? -12.255 -11.085 -7.042 1.00 87.06 102 SER A N 1
ATOM 820 C CA . SER A 1 102 ? -13.276 -10.790 -6.024 1.00 87.06 102 SER A CA 1
ATOM 821 C C . SER A 1 102 ? -12.950 -9.592 -5.116 1.00 87.06 102 SER A C 1
ATOM 823 O O . SER A 1 102 ? -13.639 -9.382 -4.113 1.00 87.06 102 SER A O 1
ATOM 825 N N . THR A 1 103 ? -11.884 -8.846 -5.421 1.00 90.12 103 THR A N 1
ATOM 826 C CA . THR A 1 103 ? -11.343 -7.786 -4.565 1.00 90.12 103 THR A CA 1
ATOM 827 C C . THR A 1 103 ? -11.303 -6.449 -5.290 1.00 90.12 103 THR A C 1
ATOM 829 O O . THR A 1 103 ? -10.810 -6.333 -6.407 1.00 90.12 103 THR A O 1
ATOM 832 N N . TYR A 1 104 ? -11.799 -5.416 -4.620 1.00 91.88 104 TYR A N 1
ATOM 833 C CA . TYR A 1 104 ? -11.698 -4.034 -5.054 1.00 91.88 104 TYR A CA 1
ATOM 834 C C . TYR A 1 104 ? -10.399 -3.424 -4.536 1.00 91.88 104 TYR A C 1
ATOM 836 O O . TYR A 1 104 ? -10.146 -3.393 -3.330 1.00 91.88 104 TYR A O 1
ATOM 844 N N . PHE A 1 105 ? -9.579 -2.918 -5.447 1.00 92.44 105 PHE A N 1
ATOM 845 C CA . PHE A 1 105 ? -8.376 -2.177 -5.098 1.00 92.44 105 PHE A CA 1
ATOM 846 C C . PHE A 1 105 ? -8.679 -0.686 -5.161 1.00 92.44 105 PHE A C 1
ATOM 848 O O . PHE A 1 105 ? -9.131 -0.185 -6.190 1.00 92.44 105 PHE A O 1
ATOM 855 N N . VAL A 1 106 ? -8.460 0.015 -4.049 1.00 93.69 106 VAL A N 1
ATOM 856 C CA . VAL A 1 106 ? -8.516 1.482 -4.041 1.00 93.69 106 VAL A CA 1
ATOM 857 C C . VAL A 1 106 ? -7.255 2.051 -4.691 1.00 93.69 106 VAL A C 1
ATOM 859 O O . VAL A 1 106 ? -6.307 1.313 -4.968 1.00 93.69 106 VAL A O 1
ATOM 862 N N . GLU A 1 107 ? -7.235 3.365 -4.913 1.00 93.25 107 GLU A N 1
ATOM 863 C CA . GLU A 1 107 ? -6.081 4.054 -5.491 1.00 93.25 107 GLU A CA 1
ATOM 864 C C . GLU A 1 107 ? -4.768 3.685 -4.764 1.00 93.25 107 GLU A C 1
ATOM 866 O O . GLU A 1 107 ? -4.676 3.872 -3.542 1.00 93.25 107 GLU A O 1
ATOM 871 N N . PRO A 1 108 ? -3.762 3.144 -5.482 1.00 93.75 108 PRO A N 1
ATOM 872 C CA . PRO A 1 108 ? -2.490 2.746 -4.893 1.00 93.75 108 PRO A CA 1
ATOM 873 C C . PRO A 1 108 ? -1.683 3.926 -4.352 1.00 93.75 108 PRO A C 1
ATOM 875 O O . PRO A 1 108 ? -1.675 5.024 -4.908 1.00 93.75 108 PRO A O 1
ATOM 878 N N . ILE A 1 109 ? -0.899 3.668 -3.309 1.00 93.31 109 ILE A N 1
ATOM 879 C CA . ILE A 1 109 ? 0.058 4.627 -2.757 1.00 93.31 109 ILE A CA 1
ATOM 880 C C . ILE A 1 109 ? 1.437 4.315 -3.310 1.00 93.31 109 ILE A C 1
ATOM 882 O O . ILE A 1 109 ? 2.008 3.268 -3.026 1.00 93.31 109 ILE A O 1
ATOM 886 N N . LEU A 1 110 ? 1.992 5.264 -4.053 1.00 90.69 110 LEU A N 1
ATOM 887 C CA . LEU A 1 110 ? 3.377 5.212 -4.515 1.00 90.69 110 LEU A CA 1
ATOM 888 C C . LEU A 1 110 ? 4.288 5.897 -3.501 1.00 90.69 110 LEU A C 1
ATOM 890 O O . LEU A 1 110 ? 4.034 7.046 -3.148 1.00 90.69 110 LEU A O 1
ATOM 894 N N . ILE A 1 111 ? 5.342 5.247 -3.039 1.00 87.38 111 ILE A N 1
ATOM 895 C CA . ILE A 1 111 ? 6.323 5.835 -2.129 1.00 87.38 111 ILE A CA 1
ATOM 896 C C . ILE A 1 111 ? 7.661 5.872 -2.846 1.00 87.38 111 ILE A C 1
ATOM 898 O O . ILE A 1 111 ? 8.234 4.836 -3.177 1.00 87.38 111 ILE A O 1
ATOM 902 N N . ASP A 1 112 ? 8.132 7.092 -3.072 1.00 78.88 112 ASP A N 1
ATOM 903 C CA . ASP A 1 112 ? 9.478 7.361 -3.548 1.00 78.88 112 ASP A CA 1
ATOM 904 C C . ASP A 1 112 ? 10.393 7.549 -2.325 1.00 78.88 112 ASP A C 1
ATOM 906 O O . ASP A 1 112 ? 10.049 8.344 -1.442 1.00 78.88 112 ASP A O 1
ATOM 910 N N . PRO A 1 113 ? 11.538 6.850 -2.233 1.00 71.25 113 PRO A N 1
ATOM 911 C CA . PRO A 1 113 ? 12.444 6.988 -1.104 1.00 71.25 113 PRO A CA 1
ATOM 912 C C . PRO A 1 113 ? 13.002 8.393 -0.877 1.00 71.25 113 PRO A C 1
ATOM 914 O O . PRO A 1 113 ? 13.381 8.723 0.242 1.00 71.25 113 PRO A O 1
ATOM 917 N N . SER A 1 114 ? 13.021 9.250 -1.896 1.00 74.19 114 SER A N 1
ATOM 918 C CA . SER A 1 114 ? 13.393 10.661 -1.743 1.00 74.19 114 SER A CA 1
ATOM 919 C C . SER A 1 114 ? 12.430 11.454 -0.853 1.00 74.19 114 SER A C 1
ATOM 921 O O . SER A 1 114 ? 12.793 12.528 -0.381 1.00 74.19 114 SER A O 1
ATOM 923 N N . LEU A 1 115 ? 11.223 10.934 -0.589 1.00 73.25 115 LEU A N 1
ATOM 924 C CA . LEU A 1 115 ? 10.274 11.517 0.363 1.00 73.25 115 LEU A CA 1
ATOM 925 C C . LEU A 1 115 ? 10.693 11.297 1.824 1.00 73.25 115 LEU A C 1
ATOM 927 O O . LEU A 1 115 ? 10.107 11.909 2.715 1.00 73.25 115 LEU A O 1
ATOM 931 N N . PHE A 1 116 ? 11.661 10.412 2.079 1.00 72.69 116 PHE A N 1
ATOM 932 C CA . PHE A 1 116 ? 12.196 10.192 3.415 1.00 72.69 116 PHE A CA 1
ATOM 933 C C . PHE A 1 116 ? 13.268 11.220 3.744 1.00 72.69 116 PHE A C 1
ATOM 935 O O . PHE A 1 116 ? 14.263 11.361 3.033 1.00 72.69 116 PHE A O 1
ATOM 942 N N . ASP A 1 117 ? 13.120 11.844 4.901 1.00 68.62 117 ASP A N 1
ATOM 943 C CA . ASP A 1 117 ? 14.168 12.625 5.535 1.00 68.62 117 ASP A CA 1
ATOM 944 C C . ASP A 1 117 ? 14.351 12.160 6.990 1.00 68.62 117 ASP A C 1
ATOM 946 O O . ASP A 1 117 ? 13.833 11.123 7.417 1.00 68.62 117 ASP A O 1
ATOM 950 N N . ASP A 1 118 ? 15.148 12.891 7.764 1.00 65.12 118 ASP A N 1
ATOM 951 C CA . ASP A 1 118 ? 15.392 12.553 9.168 1.00 65.12 118 ASP A CA 1
ATOM 952 C C . ASP A 1 118 ? 14.150 12.738 10.065 1.00 65.12 118 ASP A C 1
ATOM 954 O O . ASP A 1 118 ? 14.149 12.278 11.213 1.00 65.12 118 ASP A O 1
ATOM 958 N N . VAL A 1 119 ? 13.096 13.380 9.549 1.00 66.19 119 VAL A N 1
ATOM 959 C CA . VAL A 1 119 ? 11.876 13.770 10.265 1.00 66.19 119 VAL A CA 1
ATOM 960 C C . VAL A 1 119 ? 10.700 12.858 9.903 1.00 66.19 119 VAL A C 1
ATOM 962 O O . VAL A 1 119 ? 10.001 12.380 10.797 1.00 66.19 119 VAL A O 1
ATOM 965 N N . HIS A 1 120 ? 10.495 12.588 8.615 1.00 72.88 120 HIS A N 1
ATOM 966 C CA . HIS A 1 120 ? 9.336 11.896 8.064 1.00 72.88 120 HIS A CA 1
ATOM 967 C C . HIS A 1 120 ? 9.654 10.452 7.681 1.00 72.88 120 HIS A C 1
ATOM 969 O O . HIS A 1 120 ? 10.584 10.151 6.931 1.00 72.88 120 HIS A O 1
ATOM 975 N N . ASN A 1 121 ? 8.841 9.537 8.199 1.00 78.25 121 ASN A N 1
ATOM 976 C CA . ASN A 1 121 ? 8.990 8.104 8.014 1.00 78.25 121 ASN A CA 1
ATOM 977 C C . ASN A 1 121 ? 7.910 7.523 7.075 1.00 78.25 121 ASN A C 1
ATOM 979 O O . ASN A 1 121 ? 7.055 8.236 6.552 1.00 78.25 121 ASN A O 1
ATOM 983 N N . VAL A 1 122 ? 7.926 6.202 6.859 1.00 85.00 122 VAL A N 1
ATOM 984 C CA . VAL A 1 122 ? 6.988 5.534 5.929 1.00 85.00 122 VAL A CA 1
ATOM 985 C C . VAL A 1 122 ? 5.531 5.640 6.356 1.00 85.00 122 VAL A C 1
ATOM 987 O O . VAL A 1 122 ? 4.656 5.795 5.510 1.00 85.00 122 VAL A O 1
ATOM 990 N N . LEU A 1 123 ? 5.260 5.629 7.657 1.00 88.44 123 LEU A N 1
ATOM 991 C CA . LEU A 1 123 ? 3.920 5.813 8.200 1.00 88.44 123 LEU A CA 1
ATOM 992 C C . LEU A 1 123 ? 3.428 7.240 7.977 1.00 88.44 123 LEU A C 1
ATOM 994 O O . LEU A 1 123 ? 2.271 7.404 7.610 1.00 88.44 123 LEU A O 1
ATOM 998 N N . ASP A 1 124 ? 4.285 8.253 8.140 1.00 87.69 124 ASP A N 1
ATOM 999 C CA . ASP A 1 124 ? 3.913 9.650 7.876 1.00 87.69 124 ASP A CA 1
ATOM 1000 C C . ASP A 1 124 ? 3.483 9.832 6.419 1.00 87.69 124 ASP A C 1
ATOM 1002 O O . ASP A 1 124 ? 2.436 10.415 6.141 1.00 87.69 124 ASP A O 1
ATOM 1006 N N . ILE A 1 125 ? 4.255 9.268 5.486 1.00 88.75 125 ILE A N 1
ATOM 1007 C CA . ILE A 1 125 ? 3.965 9.351 4.051 1.00 88.75 125 ILE A CA 1
ATOM 1008 C C . ILE A 1 125 ? 2.675 8.603 3.709 1.00 88.75 125 ILE A C 1
ATOM 1010 O O . ILE A 1 125 ? 1.833 9.138 2.983 1.00 88.75 125 ILE A O 1
ATOM 1014 N N . VAL A 1 126 ? 2.501 7.379 4.224 1.00 92.06 126 VAL A N 1
ATOM 1015 C CA . VAL A 1 126 ? 1.279 6.591 4.004 1.00 92.06 126 VAL A CA 1
ATOM 1016 C C . VAL A 1 126 ? 0.070 7.352 4.536 1.00 92.06 126 VAL A C 1
ATOM 1018 O O . VAL A 1 126 ? -0.875 7.564 3.777 1.00 92.06 126 VAL A O 1
ATOM 1021 N N . LEU A 1 127 ? 0.119 7.820 5.789 1.00 93.56 127 LEU A N 1
ATOM 1022 C CA . LEU A 1 127 ? -0.956 8.586 6.421 1.00 93.56 127 LEU A CA 1
ATOM 1023 C C . LEU A 1 127 ? -1.290 9.853 5.640 1.00 93.56 127 LEU A C 1
ATOM 1025 O O . LEU A 1 127 ? -2.461 10.104 5.373 1.00 93.56 127 LEU A O 1
ATOM 1029 N N . ALA A 1 128 ? -0.282 10.625 5.233 1.00 92.38 128 ALA A N 1
ATOM 1030 C CA . ALA A 1 128 ? -0.488 11.840 4.455 1.00 92.38 128 ALA A CA 1
ATOM 1031 C C . ALA A 1 128 ? -1.187 11.548 3.119 1.00 92.38 128 ALA A C 1
ATOM 1033 O O . ALA A 1 128 ? -2.088 12.287 2.721 1.00 92.38 128 ALA A O 1
ATOM 1034 N N . LYS A 1 129 ? -0.816 10.454 2.439 1.00 94.00 129 LYS A N 1
ATOM 1035 C CA . LYS A 1 129 ? -1.425 10.059 1.162 1.00 94.00 129 LYS A CA 1
ATOM 1036 C C . LYS A 1 129 ? -2.861 9.568 1.322 1.00 94.00 129 LYS A C 1
ATOM 1038 O O . LYS A 1 129 ? -3.730 10.079 0.623 1.00 94.00 129 LYS A O 1
ATOM 1043 N N . ILE A 1 130 ? -3.145 8.655 2.257 1.00 95.62 130 ILE A N 1
ATOM 1044 C CA . ILE A 1 130 ? -4.537 8.217 2.474 1.00 95.62 130 ILE A CA 1
ATOM 1045 C C . ILE A 1 130 ? -5.424 9.358 2.981 1.00 95.62 130 ILE A C 1
ATOM 1047 O O . ILE A 1 130 ? -6.575 9.458 2.566 1.00 95.62 130 ILE A O 1
ATOM 1051 N N . PHE A 1 131 ? -4.892 10.258 3.817 1.00 95.06 131 PHE A N 1
ATOM 1052 C CA . PHE A 1 131 ? -5.628 11.430 4.286 1.00 95.06 131 PHE A CA 1
ATOM 1053 C C . PHE A 1 131 ? -5.953 12.378 3.134 1.00 95.06 131 PHE A C 1
ATOM 1055 O O . PHE A 1 131 ? -7.090 12.828 3.014 1.00 95.06 131 PHE A O 1
ATOM 1062 N N . ARG A 1 132 ? -4.983 12.647 2.252 1.00 94.12 132 ARG A N 1
ATOM 1063 C CA . ARG A 1 132 ? -5.207 13.456 1.052 1.00 94.12 132 ARG A CA 1
ATOM 1064 C C . ARG A 1 132 ? -6.280 12.844 0.155 1.00 94.12 132 ARG A C 1
ATOM 1066 O O . ARG A 1 132 ? -7.206 13.551 -0.214 1.00 94.12 132 ARG A O 1
ATOM 1073 N N . ASN A 1 133 ? -6.201 11.547 -0.136 1.00 93.31 133 ASN A N 1
ATOM 1074 C CA . ASN A 1 133 ? -7.182 10.867 -0.987 1.00 93.31 133 ASN A CA 1
ATOM 1075 C C . ASN A 1 133 ? -8.591 10.907 -0.375 1.00 93.31 133 ASN A C 1
ATOM 1077 O O . ASN A 1 133 ? -9.569 11.180 -1.072 1.00 93.31 133 ASN A O 1
ATOM 1081 N N . PHE A 1 134 ? -8.688 10.695 0.940 1.00 92.38 134 PHE A N 1
ATOM 1082 C CA . PHE A 1 134 ? -9.927 10.874 1.693 1.00 92.38 134 PHE A CA 1
ATOM 1083 C C . PHE A 1 134 ? -10.464 12.306 1.557 1.00 92.38 134 PHE A C 1
ATOM 1085 O O . PHE A 1 134 ? -11.634 12.492 1.227 1.00 92.38 134 PHE A O 1
ATOM 1092 N N . TYR A 1 135 ? -9.613 13.311 1.769 1.00 90.38 135 TYR A N 1
ATOM 1093 C CA . TYR A 1 135 ? -9.997 14.722 1.756 1.00 90.38 135 TYR A CA 1
ATOM 1094 C C . TYR A 1 135 ? -10.404 15.207 0.357 1.00 90.38 135 TYR A C 1
ATOM 1096 O O . TYR A 1 135 ? -11.403 15.910 0.210 1.00 90.38 135 TYR A O 1
ATOM 1104 N N . ASP A 1 136 ? -9.681 14.790 -0.682 1.00 91.12 136 ASP A N 1
ATOM 1105 C CA . ASP A 1 136 ? -9.997 15.094 -2.080 1.00 91.12 136 ASP A CA 1
ATOM 1106 C C . ASP A 1 136 ? -11.335 14.453 -2.478 1.00 91.12 136 ASP A C 1
ATOM 1108 O O . ASP A 1 136 ? -12.188 15.103 -3.084 1.00 91.12 136 ASP A O 1
ATOM 1112 N N . CYS A 1 137 ? -11.576 13.201 -2.079 1.00 87.00 137 CYS A N 1
ATOM 1113 C CA . CYS A 1 137 ? -12.863 12.547 -2.292 1.00 87.00 137 CYS A CA 1
ATOM 1114 C C . CYS A 1 137 ? -14.000 13.243 -1.528 1.00 87.00 137 CYS A C 1
ATOM 1116 O O . CYS A 1 137 ? -15.085 13.423 -2.078 1.00 87.00 137 CYS A O 1
ATOM 1118 N N . TYR A 1 138 ? -13.757 13.629 -0.276 1.00 82.75 138 TYR A N 1
ATOM 1119 C CA . TYR A 1 138 ? -14.720 14.334 0.561 1.00 82.75 138 TYR A CA 1
ATOM 1120 C C . TYR A 1 138 ? -15.151 15.656 -0.083 1.00 82.75 138 TYR A C 1
ATOM 1122 O O . TYR A 1 138 ? -16.338 15.863 -0.310 1.00 82.75 138 TYR A O 1
ATOM 1130 N N . ASN A 1 139 ? -14.195 16.503 -0.474 1.00 84.88 139 ASN A N 1
ATOM 1131 C CA . ASN A 1 139 ? -14.497 17.810 -1.064 1.00 84.88 139 ASN A CA 1
ATOM 1132 C C . ASN A 1 139 ? -15.222 17.716 -2.413 1.00 84.88 139 ASN A C 1
ATOM 1134 O O . ASN A 1 139 ? -16.005 18.605 -2.747 1.00 84.88 139 ASN A O 1
ATOM 1138 N N . ASN A 1 140 ? -14.951 16.662 -3.188 1.00 84.12 140 ASN A N 1
ATOM 1139 C CA . ASN A 1 140 ? -15.566 16.455 -4.496 1.00 84.12 140 ASN A CA 1
ATOM 1140 C C . ASN A 1 140 ? -16.969 15.828 -4.406 1.00 84.12 140 ASN A C 1
ATOM 1142 O O . ASN A 1 140 ? -17.809 16.121 -5.256 1.00 84.12 140 ASN A O 1
ATOM 1146 N N . ASP A 1 141 ? -17.241 14.993 -3.395 1.00 79.06 141 ASP A N 1
ATOM 1147 C CA . ASP A 1 141 ? -18.542 14.344 -3.192 1.00 79.06 141 ASP A CA 1
ATOM 1148 C C . ASP A 1 141 ? -18.952 14.294 -1.708 1.00 79.06 141 ASP A C 1
ATOM 1150 O O . ASP A 1 141 ? -18.799 13.300 -0.983 1.00 79.06 141 ASP A O 1
ATOM 1154 N N . ASN A 1 142 ? -19.585 15.387 -1.282 1.00 70.38 142 ASN A N 1
ATOM 1155 C CA . ASN A 1 142 ? -20.141 15.554 0.055 1.00 70.38 142 ASN A CA 1
ATOM 1156 C C . ASN A 1 142 ? -21.392 14.699 0.333 1.00 70.38 142 ASN A C 1
ATOM 1158 O O . ASN A 1 142 ? -21.937 14.799 1.434 1.00 70.38 142 ASN A O 1
ATOM 1162 N N . GLN A 1 143 ? -21.818 13.790 -0.549 1.00 72.75 143 GLN A N 1
ATOM 1163 C CA . GLN A 1 143 ? -22.934 12.864 -0.286 1.00 72.75 143 GLN A CA 1
ATOM 1164 C C . GLN A 1 143 ? -22.517 11.388 -0.205 1.00 72.75 143 GLN A C 1
ATOM 1166 O O . GLN A 1 143 ? -23.331 10.552 0.177 1.00 72.75 143 GLN A O 1
ATOM 1171 N N . ARG A 1 144 ? -21.246 11.066 -0.482 1.00 72.44 144 ARG A N 1
ATOM 1172 C CA . ARG A 1 144 ? -20.725 9.687 -0.485 1.00 72.44 144 ARG A CA 1
ATOM 1173 C C . ARG A 1 144 ? -20.863 8.924 0.840 1.00 72.44 144 ARG A C 1
ATOM 1175 O O . ARG A 1 144 ? -20.979 7.703 0.834 1.00 72.44 144 ARG A O 1
ATOM 1182 N N . ALA A 1 145 ? -20.825 9.636 1.961 1.00 75.62 145 ALA A N 1
ATOM 1183 C CA . ALA A 1 145 ? -20.998 9.094 3.305 1.00 75.62 145 ALA A CA 1
ATOM 1184 C C . ALA A 1 145 ? -21.761 10.109 4.161 1.00 75.62 145 ALA A C 1
ATOM 1186 O O . ALA A 1 145 ? -21.750 11.306 3.862 1.00 75.62 145 ALA A O 1
ATOM 1187 N N . ASP A 1 146 ? -22.409 9.648 5.226 1.00 81.12 146 ASP A N 1
ATOM 1188 C CA . ASP A 1 146 ? -23.015 10.549 6.199 1.00 81.12 146 ASP A CA 1
ATOM 1189 C C . ASP A 1 146 ? -21.945 11.315 7.000 1.00 81.12 146 ASP A C 1
ATOM 1191 O O . ASP A 1 146 ? -20.778 10.923 7.080 1.00 81.12 146 ASP A O 1
ATOM 1195 N N . GLU A 1 147 ? -22.355 12.443 7.578 1.00 83.25 147 GLU A N 1
ATOM 1196 C CA . GLU A 1 147 ? -21.484 13.348 8.334 1.00 83.25 147 GLU A CA 1
ATOM 1197 C C . GLU A 1 147 ? -20.788 12.645 9.504 1.00 83.25 147 GLU A C 1
ATOM 1199 O O . GLU A 1 147 ? -19.583 12.801 9.687 1.00 83.25 147 GLU A O 1
ATOM 1204 N N . ARG A 1 148 ? -21.507 11.777 10.220 1.00 86.19 148 ARG A N 1
ATOM 1205 C CA . ARG A 1 148 ? -20.963 11.049 11.365 1.00 86.19 148 ARG A CA 1
ATOM 1206 C C . ARG A 1 148 ? -19.851 10.089 10.945 1.00 86.19 148 ARG A C 1
ATOM 1208 O O . ARG A 1 148 ? -18.797 10.086 11.572 1.00 86.19 148 ARG A O 1
ATOM 1215 N N . THR A 1 149 ? -20.038 9.314 9.877 1.00 85.19 149 THR A N 1
ATOM 1216 C CA . THR A 1 149 ? -18.981 8.426 9.352 1.00 85.19 149 THR A CA 1
ATOM 1217 C C . THR A 1 149 ? -17.704 9.205 9.004 1.00 85.19 149 THR A C 1
ATOM 1219 O O . THR A 1 149 ? -16.592 8.715 9.206 1.00 85.19 149 THR A O 1
ATOM 1222 N N . ARG A 1 150 ? -17.837 10.443 8.514 1.00 84.69 150 ARG A N 1
ATOM 1223 C CA . ARG A 1 150 ? -16.692 11.306 8.182 1.00 84.69 150 ARG A CA 1
ATOM 1224 C C . ARG A 1 150 ? -15.981 11.835 9.414 1.00 84.69 150 ARG A C 1
ATOM 1226 O O . ARG A 1 150 ? -14.755 11.784 9.456 1.00 84.69 150 ARG A O 1
ATOM 1233 N N . GLU A 1 151 ? -16.732 12.328 10.393 1.00 88.81 151 GLU A N 1
ATOM 1234 C CA . GLU A 1 151 ? -16.178 12.779 11.672 1.00 88.81 151 GLU A CA 1
ATOM 1235 C C . GLU A 1 151 ? -15.440 11.637 12.376 1.00 88.81 151 GLU A C 1
ATOM 1237 O O . GLU A 1 151 ? -14.294 11.801 12.788 1.00 88.81 151 GLU A O 1
ATOM 1242 N N . GLU A 1 152 ? -16.030 10.439 12.405 1.00 90.62 152 GLU A N 1
ATOM 1243 C CA . GLU A 1 152 ? -15.400 9.255 12.994 1.00 90.62 152 GLU A CA 1
ATOM 1244 C C . GLU A 1 152 ? -14.095 8.859 12.278 1.00 90.62 152 GLU A C 1
ATOM 1246 O O . GLU A 1 152 ? -13.156 8.375 12.920 1.00 90.62 152 GLU A O 1
ATOM 1251 N N . LEU A 1 153 ? -14.012 9.045 10.956 1.00 92.50 153 LEU A N 1
ATOM 1252 C CA . LEU A 1 153 ? -12.792 8.785 10.192 1.00 92.50 153 LEU A CA 1
ATOM 1253 C C . LEU A 1 153 ? -11.729 9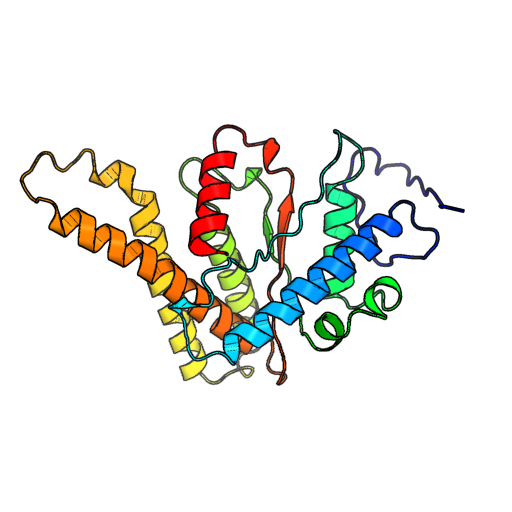.870 10.438 1.00 92.50 153 LEU A C 1
ATOM 1255 O O . LEU A 1 153 ? -10.555 9.543 10.622 1.00 92.50 153 LEU A O 1
ATOM 1259 N N . LEU A 1 154 ? -12.124 11.144 10.517 1.00 92.25 154 LEU A N 1
ATOM 1260 C CA . LEU A 1 154 ? -11.235 12.254 10.883 1.00 92.25 154 LEU A CA 1
ATOM 1261 C C . LEU A 1 154 ? -10.638 12.074 12.285 1.00 92.25 154 LEU A C 1
ATOM 1263 O O . LEU A 1 154 ? -9.428 12.235 12.462 1.00 92.25 154 LEU A O 1
ATOM 1267 N N . ASP A 1 155 ? -11.452 11.681 13.261 1.00 91.81 155 ASP A N 1
ATOM 1268 C CA . ASP A 1 155 ? -11.000 11.408 14.626 1.00 91.81 155 ASP A CA 1
ATOM 1269 C C . ASP A 1 155 ? -9.991 10.254 14.662 1.00 91.81 155 ASP A C 1
ATOM 1271 O O . ASP A 1 155 ? -8.972 10.323 15.361 1.00 91.81 155 ASP A O 1
ATOM 1275 N N . ARG A 1 156 ? -10.212 9.207 13.856 1.00 92.75 156 ARG A N 1
ATOM 1276 C CA . ARG A 1 156 ? -9.245 8.108 13.702 1.00 92.75 156 ARG A CA 1
ATOM 1277 C C . ARG A 1 156 ? -7.944 8.568 13.065 1.00 92.75 156 ARG A C 1
ATOM 1279 O O . ARG A 1 156 ? -6.879 8.209 13.569 1.00 92.75 156 ARG A O 1
ATOM 1286 N N . PHE A 1 157 ? -8.000 9.401 12.028 1.00 93.44 157 PHE A N 1
ATOM 1287 C CA . PHE A 1 157 ? -6.804 10.005 11.440 1.00 93.44 157 PHE A CA 1
ATOM 1288 C C . PHE A 1 157 ? -5.990 10.773 12.484 1.00 93.44 157 PHE A C 1
ATOM 1290 O O . PHE A 1 157 ? -4.786 10.545 12.617 1.00 93.44 157 PHE A O 1
ATOM 1297 N N . GLN A 1 158 ? -6.640 11.631 13.275 1.00 89.50 158 GLN A N 1
ATOM 1298 C CA . GLN A 1 158 ? -5.976 12.389 14.338 1.00 89.50 158 GLN A CA 1
ATOM 1299 C C . GLN A 1 158 ? -5.361 11.470 15.397 1.00 89.50 158 GLN A C 1
ATOM 1301 O O . GLN A 1 158 ? -4.227 11.685 15.835 1.00 89.50 158 GLN A O 1
ATOM 1306 N N . LYS A 1 159 ? -6.088 10.427 15.804 1.00 90.19 159 LYS A N 1
ATOM 1307 C CA . LYS A 1 159 ? -5.624 9.454 16.795 1.00 90.19 159 LYS A CA 1
ATOM 1308 C C . LYS A 1 159 ? -4.375 8.710 16.320 1.00 90.19 159 LYS A C 1
ATOM 1310 O O . LYS A 1 159 ? -3.389 8.657 17.054 1.00 90.19 159 LYS A O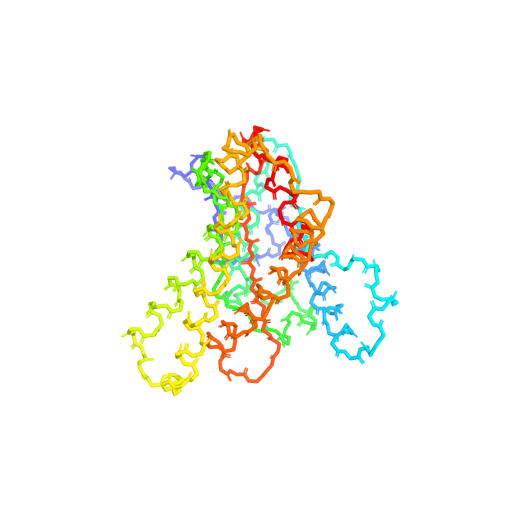 1
ATOM 1315 N N . VAL A 1 160 ? -4.380 8.191 15.092 1.00 90.81 160 VAL A N 1
ATOM 1316 C CA . VAL A 1 160 ? -3.224 7.481 14.522 1.00 90.81 160 VAL A CA 1
ATOM 1317 C C . VAL A 1 160 ? -2.047 8.431 14.299 1.00 90.81 160 VAL A C 1
ATOM 1319 O O . VAL A 1 160 ? -0.920 8.091 14.654 1.00 90.81 160 VAL A O 1
ATOM 1322 N N . TYR A 1 161 ? -2.293 9.650 13.812 1.00 88.94 161 TYR A N 1
ATOM 1323 C CA . TYR A 1 161 ? -1.244 10.658 13.642 1.00 88.94 161 TYR A CA 1
ATOM 1324 C C . TYR A 1 161 ? -0.540 10.997 14.964 1.00 88.94 161 TYR A C 1
ATOM 1326 O O . TYR A 1 161 ? 0.688 11.106 15.005 1.00 88.94 161 TYR A O 1
ATOM 1334 N N . ARG A 1 162 ? -1.288 11.091 16.074 1.00 84.69 162 ARG A N 1
ATOM 1335 C CA . ARG A 1 162 ? -0.704 11.270 17.413 1.00 84.69 162 ARG A CA 1
ATOM 1336 C C . ARG A 1 162 ? 0.218 10.112 17.790 1.00 84.69 162 ARG A C 1
ATOM 1338 O O . ARG A 1 162 ? 1.319 10.365 18.269 1.00 84.69 162 ARG A O 1
ATOM 1345 N N . TYR A 1 163 ? -0.193 8.866 17.552 1.00 83.56 163 TYR A N 1
ATOM 1346 C CA . TYR A 1 163 ? 0.660 7.704 17.816 1.00 83.56 163 TYR A CA 1
ATOM 1347 C C . TYR A 1 163 ? 1.932 7.703 16.961 1.00 83.56 163 TYR A C 1
ATOM 1349 O O . TYR A 1 163 ? 3.016 7.467 17.492 1.00 83.56 163 TYR A O 1
ATOM 1357 N N . VAL A 1 164 ? 1.833 8.018 15.667 1.00 83.38 164 VAL A N 1
ATOM 1358 C CA . VAL A 1 164 ? 3.011 8.099 14.787 1.00 83.38 164 VAL A CA 1
ATOM 1359 C C . VAL A 1 164 ? 3.961 9.214 15.234 1.00 83.38 164 VAL A C 1
ATOM 1361 O O . VAL A 1 164 ? 5.166 8.984 15.356 1.00 83.38 164 VAL A O 1
ATOM 1364 N N . SER A 1 165 ? 3.424 10.382 15.595 1.00 78.56 165 SER A N 1
ATOM 1365 C CA . SER A 1 165 ? 4.209 11.518 16.100 1.00 78.56 165 SER A CA 1
ATOM 1366 C C . SER A 1 165 ? 4.971 11.181 17.388 1.00 78.56 165 SER A C 1
ATOM 1368 O O . SER A 1 165 ? 6.144 11.530 17.525 1.00 78.56 165 SER A O 1
ATOM 1370 N N . LEU A 1 166 ? 4.339 10.457 18.320 1.00 74.94 166 LEU A N 1
ATOM 1371 C CA . LEU A 1 166 ? 4.984 10.001 19.558 1.00 74.94 166 LEU A CA 1
ATOM 1372 C C . LEU A 1 166 ? 6.170 9.066 19.289 1.00 74.94 166 LEU A C 1
ATOM 1374 O O . LEU A 1 166 ? 7.161 9.109 20.014 1.00 74.94 166 LEU A O 1
ATOM 1378 N N . ILE A 1 167 ? 6.092 8.238 18.245 1.00 72.12 167 ILE A N 1
ATOM 1379 C CA . ILE A 1 167 ? 7.175 7.322 17.865 1.00 72.12 167 ILE A CA 1
ATOM 1380 C C . ILE A 1 167 ? 8.326 8.064 17.180 1.00 72.12 167 ILE A C 1
ATOM 1382 O O . ILE A 1 167 ? 9.489 7.724 17.398 1.00 72.12 167 ILE A O 1
ATOM 1386 N N . ASN A 1 168 ? 8.029 9.095 16.390 1.00 66.44 168 ASN A N 1
ATOM 1387 C CA . ASN A 1 168 ? 9.050 9.895 15.713 1.00 66.44 168 ASN A CA 1
ATOM 1388 C C . ASN A 1 168 ? 9.843 10.793 16.668 1.00 66.44 168 ASN A C 1
ATOM 1390 O O . ASN A 1 168 ? 11.067 10.881 16.554 1.00 66.44 168 ASN A O 1
ATOM 1394 N N . ASN A 1 169 ? 9.182 11.374 17.669 1.00 62.72 169 ASN A N 1
ATOM 1395 C CA . ASN A 1 169 ? 9.807 12.293 18.626 1.00 62.72 169 ASN A CA 1
ATOM 1396 C C . ASN A 1 169 ? 10.585 11.591 19.756 1.00 62.72 169 ASN A C 1
ATOM 1398 O O . ASN A 1 169 ? 11.050 12.239 20.694 1.00 62.72 169 ASN A O 1
ATOM 1402 N N . GLN A 1 170 ? 10.796 10.273 19.663 1.00 55.88 170 GLN A N 1
ATOM 1403 C CA . GLN A 1 170 ? 11.518 9.491 20.672 1.00 55.88 170 GLN A CA 1
ATOM 1404 C C . GLN A 1 170 ? 12.964 9.956 20.888 1.00 55.88 170 GLN A C 1
ATOM 1406 O O . GLN A 1 170 ? 13.465 9.825 21.998 1.00 55.88 170 GLN A O 1
ATOM 1411 N N . LYS A 1 171 ? 13.631 10.531 19.876 1.00 49.72 171 LYS A N 1
ATOM 1412 C CA . LYS A 1 171 ? 14.977 11.104 20.057 1.00 49.72 171 LYS A CA 1
ATOM 1413 C C . LYS A 1 171 ? 14.972 12.409 20.861 1.00 49.72 171 LYS A C 1
ATOM 1415 O O . LYS A 1 171 ? 15.899 12.616 21.626 1.00 49.72 171 LYS A O 1
ATOM 1420 N N . GLN A 1 172 ? 13.945 13.251 20.731 1.00 44.97 172 GLN A N 1
ATOM 1421 C CA . GLN A 1 172 ? 13.878 14.528 21.458 1.00 44.97 172 GLN A CA 1
ATOM 1422 C C . GLN A 1 172 ? 13.467 14.356 22.927 1.00 44.97 172 GLN A C 1
ATOM 1424 O O . GLN A 1 172 ? 13.874 15.146 23.761 1.00 44.97 172 GLN A O 1
ATOM 1429 N N . MET A 1 173 ? 12.715 13.304 23.263 1.00 43.16 173 MET A N 1
ATOM 1430 C CA . MET A 1 173 ? 12.271 13.044 24.644 1.00 43.16 173 MET A CA 1
ATOM 1431 C C . MET A 1 173 ? 13.265 12.206 25.470 1.00 43.16 173 MET A C 1
ATOM 1433 O O . MET A 1 173 ? 13.069 12.039 26.667 1.00 43.16 173 MET A O 1
ATOM 1437 N N . LEU A 1 174 ? 14.297 11.622 24.846 1.00 45.50 174 LEU A N 1
ATOM 1438 C CA . LEU A 1 174 ? 15.327 10.839 25.548 1.00 45.50 174 LEU A CA 1
ATOM 1439 C C . LEU A 1 174 ? 16.467 11.709 26.097 1.00 45.50 174 LEU A C 1
ATOM 1441 O O . LEU A 1 174 ? 17.114 11.290 27.053 1.00 45.50 174 LEU A O 1
ATOM 1445 N N . ASP A 1 175 ? 16.691 12.897 25.527 1.00 44.50 175 ASP A N 1
ATOM 1446 C CA . ASP A 1 175 ? 17.716 13.837 26.002 1.00 44.50 175 ASP A CA 1
ATOM 1447 C C . ASP A 1 175 ? 17.237 14.680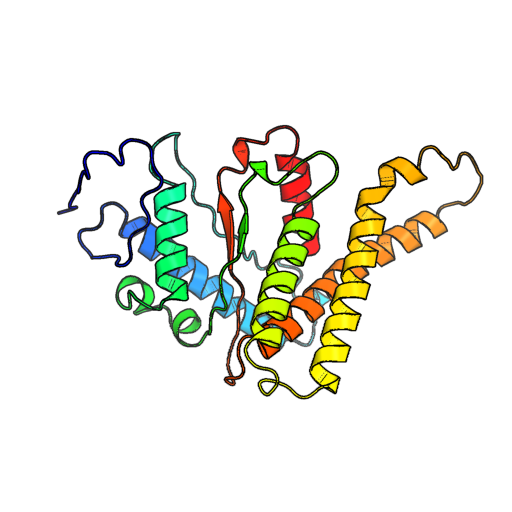 27.204 1.00 44.50 175 ASP A C 1
ATOM 1449 O O . ASP A 1 175 ? 18.068 15.163 27.972 1.00 44.50 175 ASP A O 1
ATOM 1453 N N . ASP A 1 176 ? 15.918 14.788 27.424 1.00 39.44 176 ASP A N 1
ATOM 1454 C CA . ASP A 1 176 ? 15.320 15.602 28.498 1.00 39.44 176 ASP A CA 1
ATOM 1455 C C . ASP A 1 176 ? 15.005 14.828 29.800 1.00 39.44 176 ASP A C 1
ATOM 1457 O O . ASP A 1 176 ? 14.656 15.444 30.805 1.00 39.44 176 ASP A O 1
ATOM 1461 N N . GLU A 1 177 ? 15.171 13.500 29.848 1.00 39.00 177 GLU A N 1
ATOM 1462 C CA . GLU A 1 177 ? 14.885 12.692 31.050 1.00 39.00 177 GLU A CA 1
ATOM 1463 C C . GLU A 1 177 ? 16.090 11.848 31.496 1.00 39.00 177 GLU A C 1
ATOM 1465 O O . GLU A 1 177 ? 16.091 10.614 31.477 1.00 39.00 177 GLU A O 1
ATOM 1470 N N . PHE A 1 178 ? 17.105 12.521 32.034 1.00 44.88 178 PHE A N 1
ATOM 1471 C CA . PHE A 1 178 ? 17.763 11.984 33.225 1.00 44.88 178 PHE A CA 1
ATOM 1472 C C . PHE A 1 178 ? 16.818 12.172 34.423 1.00 44.88 178 PHE A C 1
ATOM 1474 O O . PHE A 1 178 ? 17.045 13.071 35.218 1.00 44.88 178 PHE A O 1
ATOM 1481 N N . ASP A 1 179 ? 15.762 11.361 34.572 1.00 42.12 179 ASP A N 1
ATOM 1482 C CA . ASP A 1 179 ? 15.112 11.222 35.885 1.00 42.12 179 ASP A CA 1
ATOM 1483 C C . ASP A 1 179 ? 14.198 9.982 36.019 1.00 42.12 179 ASP A C 1
ATOM 1485 O O . ASP A 1 179 ? 13.159 9.836 35.387 1.00 42.12 179 ASP A O 1
ATOM 1489 N N . TYR A 1 180 ? 14.634 9.065 36.886 1.00 44.44 180 TYR A N 1
ATOM 1490 C CA . TYR A 1 180 ? 13.858 8.308 37.883 1.00 44.44 180 TYR A CA 1
ATOM 1491 C C . TYR A 1 180 ? 12.569 7.506 37.575 1.00 44.44 180 TYR A C 1
ATOM 1493 O O . TYR A 1 180 ? 12.124 6.804 38.487 1.00 44.44 180 TYR A O 1
ATOM 1501 N N . GLU A 1 181 ? 11.996 7.453 36.369 1.00 44.44 181 GLU A N 1
ATOM 1502 C CA . GLU A 1 181 ? 10.781 6.641 36.124 1.00 44.44 181 GLU A CA 1
ATOM 1503 C C . GLU A 1 181 ? 11.044 5.308 35.397 1.00 44.44 181 GLU A C 1
ATOM 1505 O O . GLU A 1 181 ? 11.145 5.203 34.172 1.00 44.44 181 GLU A O 1
ATOM 1510 N N . GLY A 1 182 ? 11.151 4.251 36.212 1.00 48.78 182 GLY A N 1
ATOM 1511 C CA . GLY A 1 182 ? 11.512 2.883 35.842 1.00 48.78 182 GLY A CA 1
ATOM 1512 C C . GLY A 1 182 ? 10.583 2.131 34.873 1.00 48.78 182 GLY A C 1
ATOM 1513 O O . GLY A 1 182 ? 9.684 2.673 34.243 1.00 48.78 182 GLY A O 1
ATOM 1514 N N . ASN A 1 183 ? 10.835 0.820 34.772 1.00 53.97 183 ASN A N 1
ATOM 1515 C CA . ASN A 1 183 ? 10.320 -0.174 33.809 1.00 53.97 183 ASN A CA 1
ATOM 1516 C C . ASN A 1 183 ? 8.847 -0.076 33.338 1.00 53.97 183 ASN A C 1
ATOM 1518 O O . ASN A 1 183 ? 8.528 -0.618 32.281 1.00 53.97 183 ASN A O 1
ATOM 1522 N N . ILE A 1 184 ? 7.954 0.591 34.070 1.00 58.78 184 ILE A N 1
ATOM 1523 C CA . ILE A 1 184 ? 6.548 0.798 33.691 1.00 58.78 184 ILE A CA 1
ATOM 1524 C C . ILE A 1 184 ? 6.409 1.791 32.534 1.00 58.78 184 ILE A C 1
ATOM 1526 O O . ILE A 1 184 ? 5.643 1.519 31.617 1.00 58.78 184 ILE A O 1
ATOM 1530 N N . SER A 1 185 ? 7.190 2.875 32.499 1.00 54.59 185 SER A N 1
ATOM 1531 C CA . SER A 1 185 ? 7.181 3.820 31.371 1.00 54.59 185 SER A CA 1
ATOM 1532 C C . SER A 1 185 ? 7.564 3.115 30.061 1.00 54.59 185 SER A C 1
ATOM 1534 O O . SER A 1 185 ? 6.942 3.325 29.022 1.00 54.59 185 SER A O 1
ATOM 1536 N N . LYS A 1 186 ? 8.521 2.178 30.120 1.00 52.53 186 LYS A N 1
ATOM 1537 C CA . LYS A 1 186 ? 8.907 1.300 29.000 1.00 52.53 186 LYS A CA 1
ATOM 1538 C C . LYS A 1 186 ? 7.807 0.302 28.612 1.00 52.53 186 LYS A C 1
ATOM 1540 O O . LYS A 1 186 ? 7.619 0.065 27.423 1.00 52.53 186 LYS A O 1
ATOM 1545 N N . LEU A 1 187 ? 7.067 -0.259 29.573 1.00 49.81 187 LEU A N 1
ATOM 1546 C CA . LEU A 1 187 ? 5.919 -1.141 29.307 1.00 49.81 187 LEU A CA 1
ATOM 1547 C C . LEU A 1 187 ? 4.738 -0.387 28.681 1.00 49.81 187 LEU A C 1
ATOM 1549 O O . LEU A 1 187 ? 4.135 -0.894 27.740 1.00 49.81 187 LEU A O 1
ATOM 1553 N N . THR A 1 188 ? 4.445 0.832 29.136 1.00 56.41 188 THR A N 1
ATOM 1554 C CA . THR A 1 188 ? 3.438 1.710 28.522 1.00 56.41 188 THR A CA 1
ATOM 1555 C C . THR A 1 188 ? 3.826 2.045 27.081 1.00 56.41 188 THR A C 1
ATOM 1557 O O . THR A 1 188 ? 3.007 1.871 26.183 1.00 56.41 188 THR A O 1
ATOM 1560 N N . LYS A 1 189 ? 5.102 2.374 26.833 1.00 56.72 189 LYS A N 1
ATOM 1561 C CA . LYS A 1 189 ? 5.662 2.612 25.487 1.00 56.72 189 LYS A CA 1
ATOM 1562 C C . LYS A 1 189 ? 5.578 1.371 24.573 1.00 56.72 189 LYS A C 1
ATOM 1564 O O . LYS A 1 189 ? 5.291 1.498 23.385 1.00 56.72 189 LYS A O 1
ATOM 1569 N N . LEU A 1 190 ? 5.783 0.160 25.108 1.00 55.25 190 LEU A N 1
ATOM 1570 C CA . LEU A 1 190 ? 5.591 -1.110 24.377 1.00 55.25 190 LEU A CA 1
ATOM 1571 C C . LEU A 1 190 ? 4.106 -1.428 24.113 1.00 55.25 190 LEU A C 1
ATOM 1573 O O . LEU A 1 190 ? 3.755 -1.982 23.070 1.00 55.25 190 LEU A O 1
ATOM 1577 N N . GLY A 1 191 ? 3.217 -1.060 25.037 1.00 58.47 191 GLY A N 1
ATOM 1578 C CA . GLY A 1 191 ? 1.772 -1.143 24.835 1.00 58.47 191 GLY A CA 1
ATOM 1579 C C . GLY A 1 191 ? 1.276 -0.166 23.765 1.00 58.47 191 GLY A C 1
ATOM 1580 O O . GLY A 1 191 ? 0.377 -0.499 22.999 1.00 58.47 191 GLY A O 1
ATOM 1581 N N . GLU A 1 192 ? 1.881 1.018 23.666 1.00 62.47 192 GLU A N 1
ATOM 1582 C CA . GLU A 1 192 ? 1.554 2.038 22.661 1.00 62.47 192 GLU A CA 1
ATOM 1583 C C . GLU A 1 192 ? 1.976 1.649 21.240 1.00 62.47 192 GLU A C 1
ATOM 1585 O O . GLU A 1 192 ? 1.221 1.900 20.303 1.00 62.47 192 GLU A O 1
ATOM 1590 N N . SER A 1 193 ? 3.118 0.976 21.055 1.00 60.56 193 SER A N 1
ATOM 1591 C CA . SER A 1 193 ? 3.502 0.461 19.730 1.00 60.56 193 SER A CA 1
ATOM 1592 C C . SER A 1 193 ? 2.566 -0.652 19.247 1.00 60.56 193 SER A C 1
ATOM 1594 O O . SER A 1 193 ? 2.216 -0.695 18.069 1.00 60.56 193 SER A O 1
ATOM 1596 N N . THR A 1 194 ? 2.104 -1.513 20.158 1.00 66.19 194 THR A N 1
ATOM 1597 C CA . THR A 1 194 ? 1.116 -2.559 19.847 1.00 66.19 194 THR A CA 1
ATOM 1598 C C . THR A 1 194 ? -0.233 -1.936 19.469 1.00 66.19 194 THR A C 1
ATOM 1600 O O . THR A 1 194 ? -0.823 -2.318 18.460 1.00 66.19 194 THR A O 1
ATOM 1603 N N . LYS A 1 195 ? -0.661 -0.895 20.199 1.00 78.44 195 LYS A N 1
ATOM 1604 C CA . LYS A 1 195 ? -1.864 -0.114 19.871 1.00 78.44 195 LYS A CA 1
ATOM 1605 C C . LYS A 1 195 ? -1.766 0.578 18.517 1.00 78.44 195 LYS A C 1
ATOM 1607 O O . LYS A 1 195 ? -2.750 0.590 17.793 1.00 78.44 195 LYS A O 1
ATOM 1612 N N . LEU A 1 196 ? -0.609 1.125 18.133 1.00 84.75 196 LEU A N 1
ATOM 1613 C CA . LEU A 1 196 ? -0.488 1.794 16.834 1.00 84.75 196 LEU A CA 1
ATOM 1614 C C . LEU A 1 196 ? -0.825 0.851 15.673 1.00 84.75 196 LEU A C 1
ATOM 1616 O O . LEU A 1 196 ? -1.530 1.265 14.760 1.00 84.75 196 LEU A O 1
ATOM 1620 N N . LYS A 1 197 ? -0.355 -0.403 15.702 1.00 84.81 197 LYS A N 1
ATOM 1621 C CA . LYS A 1 197 ? -0.685 -1.371 14.645 1.00 84.81 197 LYS A CA 1
ATOM 1622 C C . LYS A 1 197 ? -2.198 -1.594 14.547 1.00 84.81 197 LYS A C 1
ATOM 1624 O O . LYS A 1 197 ? -2.746 -1.580 13.447 1.00 84.81 197 LYS A O 1
ATOM 1629 N N . GLU A 1 198 ? -2.866 -1.786 15.682 1.00 85.94 198 GLU A N 1
ATOM 1630 C CA . GLU A 1 198 ? -4.318 -1.994 15.744 1.00 85.94 198 GLU A CA 1
ATOM 1631 C C . GLU A 1 198 ? -5.080 -0.770 15.219 1.00 85.94 198 GLU A C 1
ATOM 1633 O O . GLU A 1 198 ? -5.911 -0.890 14.324 1.00 85.94 198 GLU A O 1
ATOM 1638 N N . GLU A 1 199 ? -4.734 0.421 15.703 1.00 89.19 199 GLU A N 1
ATOM 1639 C CA . GLU A 1 199 ? -5.387 1.677 15.323 1.00 89.19 199 GLU A CA 1
ATOM 1640 C C . GLU A 1 199 ? -5.148 2.034 13.851 1.00 89.19 199 GLU A C 1
ATOM 1642 O O . GLU A 1 199 ? -6.064 2.486 13.168 1.00 89.19 199 GLU A O 1
ATOM 1647 N N . LEU A 1 200 ? -3.942 1.783 13.331 1.00 91.06 200 LEU A N 1
ATOM 1648 C CA . LEU A 1 200 ? -3.635 1.949 11.911 1.00 91.06 200 LEU A CA 1
ATOM 1649 C C . LEU A 1 200 ? -4.424 0.952 11.054 1.00 91.06 200 LEU A C 1
ATOM 1651 O O . LEU A 1 200 ? -4.926 1.317 9.994 1.00 91.06 200 LEU A O 1
ATOM 1655 N N . THR A 1 201 ? -4.570 -0.290 11.520 1.00 89.38 201 THR A N 1
ATOM 1656 C CA . THR A 1 201 ? -5.361 -1.316 10.830 1.00 89.38 201 THR A CA 1
ATOM 1657 C C . THR A 1 201 ? -6.832 -0.911 10.742 1.00 89.38 201 THR A C 1
ATOM 1659 O O . THR A 1 201 ? -7.430 -1.027 9.672 1.00 89.38 201 THR A O 1
ATOM 1662 N N . GLU A 1 202 ? -7.416 -0.415 11.834 1.00 90.94 202 GLU A N 1
ATOM 1663 C CA . GLU A 1 202 ? -8.794 0.089 11.832 1.00 90.94 202 GLU A CA 1
ATOM 1664 C C . GLU A 1 202 ? -8.940 1.328 10.941 1.00 90.94 202 GLU A C 1
ATOM 1666 O O . GLU A 1 202 ? -9.828 1.356 10.092 1.00 90.94 202 GLU A O 1
ATOM 1671 N N . LEU A 1 203 ? -8.007 2.284 11.013 1.00 95.25 203 LEU A N 1
ATOM 1672 C CA . LEU A 1 203 ? -8.003 3.448 10.125 1.00 95.25 203 LEU A CA 1
ATOM 1673 C C . LEU A 1 203 ? -7.991 3.042 8.644 1.00 95.25 203 LEU A C 1
ATOM 1675 O O . LEU A 1 203 ? -8.764 3.580 7.855 1.00 95.25 203 LEU A O 1
ATOM 1679 N N . ILE A 1 204 ? -7.141 2.086 8.256 1.00 93.81 204 ILE A N 1
ATOM 1680 C CA . ILE A 1 204 ? -7.084 1.596 6.873 1.00 93.81 204 ILE A CA 1
ATOM 1681 C C . ILE A 1 204 ? -8.405 0.919 6.487 1.00 93.81 204 ILE A C 1
ATOM 1683 O O . ILE A 1 204 ? -8.880 1.130 5.373 1.00 93.81 204 ILE A O 1
ATOM 1687 N N . LYS A 1 205 ? -9.035 0.140 7.377 1.00 92.19 205 LYS A N 1
ATOM 1688 C CA . LYS A 1 205 ? -10.348 -0.475 7.103 1.00 92.19 205 LYS A CA 1
ATOM 1689 C C . LYS A 1 205 ? -11.430 0.577 6.867 1.00 92.19 205 LYS A C 1
ATOM 1691 O O . LYS A 1 205 ? -12.179 0.458 5.897 1.00 92.19 205 LYS A O 1
ATOM 1696 N N . ASP A 1 206 ? -11.504 1.591 7.721 1.00 93.06 206 ASP A N 1
ATOM 1697 C CA . ASP A 1 206 ? -12.500 2.656 7.604 1.00 93.06 206 ASP A CA 1
ATOM 1698 C C . ASP A 1 206 ? -12.261 3.503 6.352 1.00 93.06 206 ASP A C 1
ATOM 1700 O O . ASP A 1 206 ? -13.195 3.769 5.596 1.00 93.06 206 ASP A O 1
ATOM 1704 N N . TYR A 1 207 ? -10.998 3.825 6.063 1.00 95.00 207 TYR A N 1
ATOM 1705 C CA . TYR A 1 207 ? -10.591 4.473 4.818 1.00 95.00 207 TYR A CA 1
ATOM 1706 C C . TYR A 1 207 ? -11.012 3.658 3.586 1.00 95.00 207 TYR A C 1
ATOM 1708 O O . TYR A 1 207 ? -11.626 4.199 2.669 1.00 95.00 207 TYR A O 1
ATOM 1716 N N . LEU A 1 208 ? -10.745 2.349 3.562 1.00 93.69 208 LEU A N 1
ATOM 1717 C CA . LEU A 1 208 ? -11.140 1.473 2.455 1.00 93.69 208 LEU A CA 1
ATOM 1718 C C . LEU A 1 208 ? -12.660 1.447 2.260 1.00 93.69 208 LEU A C 1
ATOM 1720 O O . LEU A 1 208 ? -13.130 1.504 1.127 1.00 93.69 208 LEU A O 1
ATOM 1724 N N . ASN A 1 209 ? -13.430 1.383 3.348 1.00 91.62 209 ASN A N 1
ATOM 1725 C CA . ASN A 1 209 ? -14.892 1.406 3.290 1.00 91.62 209 ASN A CA 1
ATOM 1726 C C . ASN A 1 209 ? -15.450 2.752 2.818 1.00 91.62 209 ASN A C 1
ATOM 1728 O O . ASN A 1 209 ? -16.479 2.775 2.147 1.00 91.62 209 ASN A O 1
ATOM 1732 N N . PHE A 1 210 ? -14.771 3.852 3.137 1.00 91.94 210 PHE A N 1
ATOM 1733 C CA . PHE A 1 210 ? -15.117 5.175 2.633 1.00 91.94 210 PHE A CA 1
ATOM 1734 C C . PHE A 1 210 ? -14.818 5.312 1.131 1.00 91.94 210 PHE A C 1
ATOM 1736 O O . PHE A 1 210 ? -15.648 5.800 0.362 1.00 91.94 210 PHE A O 1
ATOM 1743 N N . MET A 1 211 ? -13.639 4.855 0.699 1.00 91.25 211 MET A N 1
ATOM 1744 C CA . MET A 1 211 ? -13.184 4.973 -0.691 1.00 91.25 211 MET A CA 1
ATOM 1745 C C . MET A 1 211 ? -13.896 4.010 -1.643 1.00 91.25 211 MET A C 1
ATOM 1747 O O . MET A 1 211 ? -14.019 4.304 -2.830 1.00 91.25 211 MET A O 1
ATOM 1751 N N . GLU A 1 212 ? -14.385 2.878 -1.142 1.00 90.19 212 GLU A N 1
ATOM 1752 C CA . GLU A 1 212 ? -15.117 1.883 -1.914 1.00 90.19 212 GLU A CA 1
ATOM 1753 C C . GLU A 1 212 ? -16.388 1.460 -1.171 1.00 90.19 212 GLU A C 1
ATOM 1755 O O . GLU A 1 212 ? -16.335 0.757 -0.158 1.00 90.19 212 GLU A O 1
ATOM 1760 N N . THR A 1 213 ? -17.544 1.874 -1.692 1.00 86.94 213 THR A N 1
ATOM 1761 C CA . THR A 1 213 ? -18.853 1.635 -1.069 1.00 86.94 213 THR A CA 1
ATOM 1762 C C . THR A 1 213 ? -19.446 0.283 -1.442 1.00 86.94 213 THR A C 1
ATOM 1764 O O . THR A 1 213 ? -20.354 -0.183 -0.758 1.00 86.94 213 THR A O 1
ATOM 1767 N N . ARG A 1 214 ? -18.946 -0.371 -2.500 1.00 87.81 214 ARG A N 1
ATOM 1768 C CA . ARG A 1 214 ? -19.409 -1.706 -2.886 1.00 87.81 214 ARG A CA 1
ATOM 1769 C C . ARG A 1 214 ? -19.101 -2.712 -1.788 1.00 87.81 214 ARG A C 1
ATOM 1771 O O . ARG A 1 214 ? -18.004 -2.740 -1.225 1.00 87.81 214 ARG A O 1
ATOM 1778 N N . ASP A 1 215 ? -20.064 -3.586 -1.533 1.00 83.44 215 ASP A N 1
ATOM 1779 C CA . ASP A 1 215 ? -19.857 -4.727 -0.658 1.00 83.44 215 ASP A CA 1
ATOM 1780 C C . ASP A 1 215 ? -18.908 -5.722 -1.329 1.00 83.44 215 ASP A C 1
ATOM 1782 O O . ASP A 1 215 ? -19.089 -6.129 -2.479 1.00 83.44 215 ASP A O 1
ATOM 1786 N N . GLY A 1 216 ? -17.852 -6.085 -0.610 1.00 84.12 216 GLY A N 1
ATOM 1787 C CA . GLY A 1 216 ? -16.797 -6.947 -1.117 1.00 84.12 216 GLY A CA 1
ATOM 1788 C C . GLY A 1 216 ? -15.483 -6.731 -0.386 1.00 84.12 216 GLY A C 1
ATOM 1789 O O . GLY A 1 216 ? -15.377 -5.919 0.538 1.00 84.12 216 GLY A O 1
ATOM 1790 N N . LYS A 1 217 ? -14.466 -7.486 -0.799 1.00 86.44 217 LYS A N 1
ATOM 1791 C CA . LYS A 1 217 ? -13.112 -7.324 -0.269 1.00 86.44 217 LYS A CA 1
ATOM 1792 C C . LYS A 1 217 ? -12.525 -6.043 -0.830 1.00 86.44 217 LYS A C 1
ATOM 1794 O O . LYS A 1 217 ? -12.685 -5.760 -2.012 1.00 86.44 217 LYS A O 1
ATOM 1799 N N . LYS A 1 218 ? -11.844 -5.290 0.024 1.00 91.75 218 LYS A N 1
ATOM 1800 C CA . LYS A 1 218 ? -11.221 -4.015 -0.323 1.00 91.75 218 LYS A CA 1
ATOM 1801 C C . LYS A 1 218 ? -9.774 -4.082 0.117 1.00 91.75 218 LYS A C 1
ATOM 1803 O O . LYS A 1 218 ? -9.512 -4.528 1.237 1.00 91.75 218 LYS A O 1
ATOM 1808 N N . GLN A 1 219 ? -8.855 -3.681 -0.747 1.00 91.88 219 GLN A N 1
ATOM 1809 C CA . GLN A 1 219 ? -7.433 -3.671 -0.436 1.00 91.88 219 GLN A CA 1
ATOM 1810 C C . GLN A 1 219 ? -6.755 -2.399 -0.934 1.00 91.88 219 GLN A C 1
ATOM 1812 O O . GLN A 1 219 ? -7.174 -1.782 -1.912 1.00 91.88 219 GLN A O 1
ATOM 1817 N N . LEU A 1 220 ? -5.694 -2.029 -0.223 1.00 94.38 220 LEU A N 1
ATOM 1818 C CA . LEU A 1 220 ? -4.807 -0.923 -0.542 1.00 94.38 220 LEU A CA 1
ATOM 1819 C C . LEU A 1 220 ? -3.455 -1.500 -0.952 1.00 94.38 220 LEU A C 1
ATOM 1821 O O . LEU A 1 220 ? -2.887 -2.311 -0.223 1.00 94.38 220 LEU A O 1
ATOM 1825 N N . ILE A 1 221 ? -2.935 -1.053 -2.091 1.00 94.81 221 ILE A N 1
ATOM 1826 C CA . ILE A 1 221 ? -1.580 -1.386 -2.531 1.00 94.81 221 ILE A CA 1
ATOM 1827 C C . ILE A 1 221 ? -0.659 -0.225 -2.182 1.00 94.81 221 ILE A C 1
ATOM 1829 O O . ILE A 1 221 ? -0.947 0.924 -2.514 1.00 94.81 221 ILE A O 1
ATOM 1833 N N . ILE A 1 222 ? 0.463 -0.540 -1.540 1.00 94.12 222 ILE A N 1
ATOM 1834 C CA . ILE A 1 222 ? 1.553 0.399 -1.288 1.00 94.12 222 ILE A CA 1
ATOM 1835 C C . ILE A 1 222 ? 2.744 -0.071 -2.121 1.00 94.12 222 ILE A C 1
ATOM 1837 O O . ILE A 1 222 ? 3.331 -1.112 -1.836 1.00 94.12 222 ILE A O 1
ATOM 1841 N N . ALA A 1 223 ? 3.073 0.674 -3.172 1.00 93.31 223 ALA A N 1
ATOM 1842 C CA . ALA A 1 223 ? 4.241 0.423 -4.004 1.00 93.31 223 ALA A CA 1
ATOM 1843 C C . ALA A 1 223 ? 5.398 1.297 -3.519 1.00 93.31 223 ALA A C 1
ATOM 1845 O O . ALA A 1 223 ? 5.250 2.513 -3.415 1.00 93.31 223 ALA A O 1
ATOM 1846 N N . ILE A 1 224 ? 6.536 0.679 -3.217 1.00 89.62 224 ILE A N 1
ATOM 1847 C CA . ILE A 1 224 ? 7.735 1.361 -2.724 1.00 89.62 224 ILE A CA 1
ATOM 1848 C C . ILE A 1 224 ? 8.856 1.066 -3.711 1.00 89.62 224 ILE A C 1
ATOM 1850 O O . ILE A 1 224 ? 9.229 -0.095 -3.876 1.00 89.62 224 ILE A O 1
ATOM 1854 N N . ASP A 1 225 ? 9.352 2.099 -4.383 1.00 86.69 225 ASP A N 1
ATOM 1855 C CA . ASP A 1 225 ? 10.438 1.960 -5.357 1.00 86.69 225 ASP A CA 1
ATOM 1856 C C . ASP A 1 225 ? 11.803 2.158 -4.692 1.00 86.69 225 ASP A C 1
ATOM 1858 O O . ASP A 1 225 ? 11.860 2.746 -3.620 1.00 86.69 225 ASP A O 1
ATOM 1862 N N . ASP A 1 226 ? 12.884 1.656 -5.294 1.00 78.00 226 ASP A N 1
ATOM 1863 C CA . ASP A 1 226 ? 14.285 1.984 -4.957 1.00 78.00 226 ASP A CA 1
ATOM 1864 C C . ASP A 1 226 ? 14.651 2.026 -3.450 1.00 78.00 226 ASP A C 1
ATOM 1866 O O . ASP A 1 226 ? 15.463 2.832 -2.983 1.00 78.00 226 ASP A O 1
ATOM 1870 N N . LEU A 1 227 ? 14.061 1.125 -2.657 1.00 73.06 227 LEU A N 1
ATOM 1871 C CA . LEU A 1 227 ? 14.258 1.021 -1.205 1.00 73.06 227 LEU A CA 1
ATOM 1872 C C . LEU A 1 227 ? 15.748 0.983 -0.803 1.00 73.06 227 LEU A C 1
ATOM 1874 O O . LEU A 1 227 ? 16.132 1.456 0.268 1.00 73.06 227 LEU A O 1
ATOM 1878 N N . ASP A 1 228 ? 16.581 0.399 -1.663 1.00 68.06 228 ASP A N 1
ATOM 1879 C CA . ASP A 1 228 ? 18.019 0.218 -1.500 1.00 68.06 228 ASP A CA 1
ATOM 1880 C C . ASP A 1 228 ? 18.841 1.497 -1.725 1.00 68.06 228 ASP A C 1
ATOM 1882 O O . ASP A 1 228 ? 19.953 1.597 -1.198 1.00 68.06 228 ASP A O 1
ATOM 1886 N N . LEU A 1 229 ? 18.307 2.505 -2.425 1.00 67.12 229 LEU A N 1
ATOM 1887 C CA . LEU A 1 229 ? 19.002 3.780 -2.640 1.00 67.12 229 LEU A CA 1
ATOM 1888 C C . LEU A 1 229 ? 19.134 4.610 -1.351 1.00 67.12 229 LEU A C 1
ATOM 1890 O O . LEU A 1 229 ? 20.103 5.355 -1.195 1.00 67.12 229 LEU A O 1
ATOM 1894 N N . CYS A 1 230 ? 18.227 4.442 -0.385 1.00 61.88 230 CYS A N 1
ATOM 1895 C CA . CYS A 1 230 ? 18.247 5.146 0.903 1.00 61.88 230 CYS A CA 1
ATOM 1896 C C . CYS A 1 230 ? 18.952 4.338 2.005 1.00 61.88 230 CYS A C 1
ATOM 1898 O O . CYS A 1 230 ? 18.381 4.099 3.066 1.00 61.88 230 CYS A O 1
ATOM 1900 N N . SER A 1 231 ? 20.205 3.925 1.797 1.00 62.75 231 SER A N 1
ATOM 1901 C CA . SER A 1 231 ? 20.930 2.998 2.693 1.00 62.75 231 SER A CA 1
ATOM 1902 C C . SER A 1 231 ? 20.927 3.369 4.189 1.00 62.75 231 SER A C 1
ATOM 1904 O O . SER A 1 231 ? 20.854 2.477 5.035 1.00 62.75 231 SER A O 1
ATOM 1906 N N . ALA A 1 232 ? 20.937 4.663 4.536 1.00 67.62 232 ALA A N 1
ATOM 1907 C CA . ALA A 1 232 ? 20.879 5.126 5.927 1.00 67.62 232 ALA A CA 1
ATOM 1908 C C . ALA A 1 232 ? 19.510 4.884 6.601 1.00 67.62 232 ALA A C 1
ATOM 1910 O O . ALA A 1 232 ? 19.453 4.576 7.791 1.00 67.62 232 ALA A O 1
ATOM 1911 N N . ASN A 1 233 ? 18.415 4.973 5.837 1.00 68.88 233 ASN A N 1
ATOM 1912 C CA . ASN A 1 233 ? 17.038 4.893 6.340 1.00 68.88 233 ASN A CA 1
ATOM 1913 C C . ASN A 1 233 ? 16.300 3.611 5.917 1.00 68.88 233 ASN A C 1
ATOM 1915 O O . ASN A 1 233 ? 15.270 3.284 6.506 1.00 68.88 233 ASN A O 1
ATOM 1919 N N . ALA A 1 234 ? 16.841 2.837 4.973 1.00 74.75 234 ALA A N 1
ATOM 1920 C CA . ALA A 1 234 ? 16.239 1.618 4.435 1.00 74.75 234 ALA A CA 1
ATOM 1921 C C . ALA A 1 234 ? 15.948 0.581 5.526 1.00 74.75 234 ALA A C 1
ATOM 1923 O O . ALA A 1 234 ? 14.863 -0.001 5.564 1.00 74.75 234 ALA A O 1
ATOM 1924 N N . TYR A 1 235 ? 16.880 0.395 6.467 1.00 78.62 235 TYR A N 1
ATOM 1925 C CA . TYR A 1 235 ? 16.675 -0.506 7.601 1.00 78.62 235 TYR A CA 1
ATOM 1926 C C . TYR A 1 235 ? 15.528 -0.034 8.504 1.00 78.62 235 TYR A C 1
ATOM 1928 O O . TYR A 1 235 ? 14.628 -0.809 8.827 1.00 78.62 235 TYR A O 1
ATOM 1936 N N . LYS A 1 236 ? 15.526 1.254 8.880 1.00 78.19 236 LYS A N 1
ATOM 1937 C CA . LYS A 1 236 ? 14.486 1.849 9.734 1.00 78.19 236 LYS A CA 1
ATOM 1938 C C . LYS A 1 236 ? 13.110 1.737 9.074 1.00 78.19 236 LYS A C 1
ATOM 1940 O O . LYS A 1 236 ? 12.154 1.340 9.735 1.00 78.19 236 LYS A O 1
ATOM 1945 N N . MET A 1 237 ? 13.032 2.029 7.779 1.00 79.19 237 MET A N 1
ATOM 1946 C CA . MET A 1 237 ? 11.819 1.891 6.979 1.00 79.19 237 MET A CA 1
ATOM 1947 C C . MET A 1 237 ? 11.340 0.437 6.933 1.00 79.19 237 MET A C 1
ATOM 1949 O O . MET A 1 237 ? 10.182 0.173 7.243 1.00 79.19 237 MET A O 1
ATOM 1953 N N . THR A 1 238 ? 12.222 -0.512 6.610 1.00 82.62 238 THR A N 1
ATOM 1954 C CA . THR A 1 238 ? 11.868 -1.940 6.536 1.00 82.62 238 THR A CA 1
ATOM 1955 C C . THR A 1 238 ? 11.331 -2.445 7.875 1.00 82.62 238 THR A C 1
ATOM 1957 O O . THR A 1 238 ? 10.321 -3.145 7.920 1.00 82.62 238 THR A O 1
ATOM 1960 N N . GLU A 1 239 ? 11.944 -2.031 8.987 1.00 81.69 239 GLU A N 1
ATOM 1961 C CA . GLU A 1 239 ? 11.462 -2.365 10.328 1.00 81.69 239 GLU A CA 1
ATOM 1962 C C . GLU A 1 239 ? 10.101 -1.742 10.655 1.00 81.69 239 GLU A C 1
ATOM 1964 O O . GLU A 1 239 ? 9.297 -2.367 11.344 1.00 81.69 239 GLU A O 1
ATOM 1969 N N . GLN A 1 240 ? 9.810 -0.530 10.180 1.00 83.44 240 GLN A N 1
ATOM 1970 C CA . GLN A 1 240 ? 8.492 0.084 10.361 1.00 83.44 240 GLN A CA 1
ATOM 1971 C C . GLN A 1 240 ? 7.417 -0.617 9.530 1.00 83.44 240 GLN A C 1
ATOM 1973 O O . GLN A 1 240 ? 6.346 -0.903 10.065 1.00 83.44 240 GLN A O 1
ATOM 1978 N N . ILE A 1 241 ? 7.719 -0.959 8.273 1.00 86.06 241 ILE A N 1
ATOM 1979 C CA . ILE A 1 241 ? 6.831 -1.764 7.424 1.00 86.06 241 ILE A CA 1
ATOM 1980 C C . ILE A 1 241 ? 6.521 -3.082 8.139 1.00 86.06 241 ILE A C 1
ATOM 1982 O O . ILE A 1 241 ? 5.358 -3.384 8.391 1.00 86.06 241 ILE A O 1
ATOM 1986 N N . ARG A 1 242 ? 7.555 -3.807 8.583 1.00 84.94 242 ARG A N 1
ATOM 1987 C CA . ARG A 1 242 ? 7.407 -5.085 9.294 1.00 84.94 242 ARG A CA 1
ATOM 1988 C C . ARG A 1 242 ? 6.579 -4.981 10.576 1.00 84.94 242 ARG A C 1
ATOM 1990 O O . ARG A 1 242 ? 5.876 -5.924 10.920 1.00 84.94 242 ARG A O 1
ATOM 1997 N N . LYS A 1 243 ? 6.704 -3.881 11.324 1.00 82.44 243 LYS A N 1
ATOM 1998 C CA . LYS A 1 243 ? 6.026 -3.706 12.619 1.00 82.44 243 LYS A CA 1
ATOM 1999 C C . LYS A 1 243 ? 4.569 -3.280 12.496 1.00 82.44 243 LYS A C 1
ATOM 2001 O O . LYS A 1 243 ? 3.778 -3.673 13.349 1.00 82.44 243 LYS A O 1
ATOM 2006 N N . TYR A 1 244 ? 4.236 -2.455 11.505 1.00 85.25 244 TYR A N 1
ATOM 2007 C CA . TYR A 1 244 ? 2.953 -1.746 11.475 1.00 85.25 244 TYR A CA 1
ATOM 2008 C C . TYR A 1 244 ? 2.115 -2.009 10.223 1.00 85.25 244 TYR A C 1
ATOM 2010 O O . TYR A 1 244 ? 0.913 -1.771 10.268 1.00 85.25 244 TYR A O 1
ATOM 2018 N N . LEU A 1 245 ? 2.719 -2.483 9.129 1.00 85.62 245 LEU A N 1
ATOM 2019 C CA . LEU A 1 245 ? 2.039 -2.696 7.845 1.00 85.62 245 LEU A CA 1
ATOM 2020 C C . LEU A 1 245 ? 1.916 -4.176 7.446 1.00 85.62 245 LEU A C 1
ATOM 2022 O O . LEU A 1 245 ? 1.215 -4.462 6.480 1.00 85.62 245 LEU A O 1
ATOM 2026 N N . ILE A 1 246 ? 2.550 -5.095 8.184 1.00 79.00 246 ILE A N 1
ATOM 2027 C CA . ILE A 1 246 ? 2.385 -6.560 8.090 1.00 79.00 246 ILE A CA 1
ATOM 2028 C C . ILE A 1 246 ? 1.661 -7.043 9.339 1.00 79.00 246 ILE A C 1
ATOM 2030 O O . ILE A 1 246 ? 2.082 -6.618 10.440 1.00 79.00 246 ILE A O 1
#

Radius of gyration: 20.35 Å; chains: 1; bounding box: 44×38×67 Å

pLDDT: mean 79.61, std 15.0, range [39.0, 95.62]

Secondary structure (DSSP, 8-state):
-------TT-TTS----S---TT-TTHHHHHHHHHHHHHHHHHHHHHHH---TTT--S-----------TTS-HHHHHHHHHHHHHTT--HHHHTT-HHHHTEEEPPPEEE-GGG--SS--HHHHHHHHHHHHHHHHHHH-TTSS-HHHHHHHHHHHHHHHHHHHHHHTHHHHHSS--S---THHHHHHHHHHHHHHHHHHHHHHHHHHHH--SSSEEE--EEE--TTT-HHHHHHHHHHHHHHT-